Protein AF-A0A423NG02-F1 (afdb_monomer_lite)

Organism: Pseudomonas fluorescens (NCBI:txid294)

Sequence (326 aa):
MRLDASAPTEQTPLFWLPWGHLNKPPLVESVQLGWFHYPIVPVGSNRTPKVYFVQHPDFTPAGFEAFDQMLYTAPLLQPVATFRLGNDPGEINPGKRFFTEPISRSVAKAFPDFSDATAHAVAKRLFELADNSPVITGTGLINIQAVLHQWKQRPFPTTPAYADPLNMLKVAPSIDRDGKKIIRMPSQVDGDLQRLNFDPTRFPVEWNHYKTYPTDLNLRRLIGALLVRSGYDVFPLTYEHRMPTLVFRRNSHDQIYFLKLGAVEHVGFSHTPGNELADPSLPARIGTDALQALTTATAQNKVVWLIGGVLRVQSNPETVFIFRER

Foldseek 3Di:
DDDDDDDPPPPDLCVCVVQWDQDADPPADWDQQQRTTFGFFAAFPPPDDQKTFGFDPPDDAWFQVVQLVCQAPPVVRGTWIWGHDPPHSHGTGRTDRLDNHGLLVLQCVLQVFFDSLLSSLLSRLLLCPQRVHRTDHPSSSVSSSVLSVQSVDPPRDQRPCSSQLQSSADAADWDDDPLKTFGQDDDSPDSHRFKTWTDCVSPVPLVVVCVVPVFLVSQLVSVVVSCVSSQKAWADFAPDRPQRWIWIGHPNDLAIEIETEDEDERRGDIDNPDCQLVDPCNCRGRHDVSNVSVVVCVVVVRYWYKYWYWYDDPPDPIITMMGTND

Secondary structure (DSSP, 8-state):
------------TTTTGGG-BSS--SSS-EEEETTEEEEB----S-SS-SSEEEPPTT----SHHHHHHHHHH-GGGS-EEE-B-SSSTT-BPPPEE--SS-HHHHHHHHSTTB-HHHHHHHHHHHHHHTTT-SS--HHHHHHHHHHHHHHTSSSPP---GGGSTTTSPPBPPEEEETTEEEEPPPPSSSSS--EEEE-GGG-HHHHHHHHHS--HHHHHHHHHHHHHHTT-EEPPPPS--SS-EEEEE-TT-S-EEEEEEEEE-SS-EEE-TT-GGG-TTHHHHH-HHHHHHHHHHHHTT-EEEEEEEEEEETTEEEEEEEEE--

pLDDT: mean 85.44, std 14.18, range [29.92, 97.88]

Structure (mmCIF, N/CA/C/O backbone):
data_AF-A0A423NG02-F1
#
_entry.id   AF-A0A423NG02-F1
#
loop_
_atom_site.group_PDB
_atom_site.id
_atom_site.type_symbol
_atom_site.label_atom_id
_atom_site.label_alt_id
_atom_site.label_comp_id
_atom_site.label_asym_id
_atom_site.label_entity_id
_atom_site.label_seq_id
_atom_site.pdbx_PDB_ins_code
_atom_site.Cartn_x
_atom_site.Cartn_y
_atom_site.Cartn_z
_atom_site.occupancy
_atom_site.B_iso_or_equiv
_atom_site.auth_seq_id
_atom_site.auth_comp_id
_atom_site.auth_asym_id
_atom_site.auth_atom_id
_atom_site.pdbx_PDB_model_num
ATOM 1 N N . MET A 1 1 ? -19.091 4.971 -48.753 1.00 35.28 1 MET A N 1
ATOM 2 C CA . MET A 1 1 ? -18.541 3.719 -48.198 1.00 35.28 1 MET A CA 1
ATOM 3 C C . MET A 1 1 ? -17.210 4.071 -47.547 1.00 35.28 1 MET A C 1
ATOM 5 O O . MET A 1 1 ? -16.241 4.299 -48.256 1.00 35.28 1 MET A O 1
ATOM 9 N N . ARG A 1 2 ? -17.216 4.308 -46.228 1.00 29.92 2 ARG A N 1
ATOM 10 C CA . ARG A 1 2 ? -16.004 4.584 -45.443 1.00 29.92 2 ARG A CA 1
ATOM 11 C C . ARG A 1 2 ? -15.316 3.247 -45.175 1.00 29.92 2 ARG A C 1
ATOM 13 O O . ARG A 1 2 ? -15.976 2.319 -44.723 1.00 29.92 2 ARG A O 1
ATOM 20 N N . LEU A 1 3 ? -14.032 3.160 -45.499 1.00 31.36 3 LEU A N 1
ATOM 21 C CA . LEU A 1 3 ? -13.160 2.084 -45.047 1.00 31.36 3 LEU A CA 1
ATOM 22 C C . LEU A 1 3 ? -12.621 2.496 -43.679 1.00 31.36 3 LEU A C 1
ATOM 24 O O . LEU A 1 3 ? -11.736 3.345 -43.588 1.00 31.36 3 LEU A O 1
ATOM 28 N N . ASP A 1 4 ? -13.205 1.922 -42.634 1.00 35.94 4 ASP A N 1
ATOM 29 C CA . ASP A 1 4 ? -12.605 1.898 -41.308 1.00 35.94 4 ASP A CA 1
ATOM 30 C C . ASP A 1 4 ? -11.437 0.910 -41.339 1.00 35.94 4 ASP A C 1
ATOM 32 O O . ASP A 1 4 ? -11.619 -0.290 -41.541 1.00 35.94 4 ASP A O 1
ATOM 36 N N . ALA A 1 5 ? -10.225 1.421 -41.149 1.00 39.31 5 ALA A N 1
ATOM 37 C CA . ALA A 1 5 ? -9.041 0.615 -40.894 1.00 39.31 5 ALA A CA 1
ATOM 38 C C . ALA A 1 5 ? -8.330 1.174 -39.660 1.00 39.31 5 ALA A C 1
ATOM 40 O O . ALA A 1 5 ? -7.325 1.871 -39.753 1.00 39.31 5 ALA A O 1
ATOM 41 N N . SER A 1 6 ? -8.873 0.870 -38.484 1.00 38.44 6 SER A N 1
ATOM 42 C CA . SER A 1 6 ? -8.126 0.930 -37.229 1.00 38.44 6 SER A CA 1
ATOM 43 C C . SER A 1 6 ? -8.045 -0.479 -36.654 1.00 38.44 6 SER A C 1
ATOM 45 O O . SER A 1 6 ? -8.807 -0.852 -35.763 1.00 38.44 6 SER A O 1
ATOM 47 N N . ALA A 1 7 ? -7.133 -1.281 -37.201 1.00 35.41 7 ALA A N 1
ATOM 48 C CA . ALA A 1 7 ? -6.616 -2.433 -36.478 1.00 35.41 7 ALA A CA 1
ATOM 49 C C . ALA A 1 7 ? -5.638 -1.911 -35.407 1.00 35.41 7 ALA A C 1
ATOM 51 O O . ALA A 1 7 ? -4.832 -1.028 -35.716 1.00 35.41 7 ALA A O 1
ATOM 52 N N . PRO A 1 8 ? -5.691 -2.397 -34.156 1.00 41.22 8 PRO A N 1
ATOM 53 C CA . PRO A 1 8 ? -4.673 -2.066 -33.172 1.00 41.22 8 PRO A CA 1
ATOM 54 C C . PRO A 1 8 ? -3.342 -2.642 -33.654 1.00 41.22 8 PRO A C 1
ATOM 56 O O . PRO A 1 8 ? -3.245 -3.828 -33.953 1.00 41.22 8 PRO A O 1
ATOM 59 N N . THR A 1 9 ? -2.325 -1.791 -33.759 1.00 39.47 9 THR A N 1
ATOM 60 C CA . THR A 1 9 ? -0.958 -2.174 -34.105 1.00 39.47 9 THR A CA 1
ATOM 61 C C . THR A 1 9 ? -0.472 -3.224 -33.105 1.00 39.47 9 THR A C 1
ATOM 63 O O . THR A 1 9 ? -0.118 -2.892 -31.972 1.00 39.47 9 THR A O 1
ATOM 66 N N . GLU A 1 10 ? -0.483 -4.496 -33.503 1.00 40.12 10 GLU A N 1
ATOM 67 C CA . GLU A 1 10 ? 0.222 -5.566 -32.805 1.00 40.12 10 GLU A CA 1
ATOM 68 C C . GLU A 1 10 ? 1.696 -5.156 -32.732 1.00 40.12 10 GLU A C 1
ATOM 70 O O . GLU A 1 10 ? 2.406 -5.123 -33.736 1.00 40.12 10 GLU A O 1
ATOM 75 N N . GLN A 1 11 ? 2.148 -4.734 -31.549 1.00 52.91 11 GLN A N 1
ATOM 76 C CA . GLN A 1 11 ? 3.549 -4.399 -31.328 1.00 52.91 11 GLN A CA 1
ATOM 77 C C . GLN A 1 11 ? 4.376 -5.651 -31.589 1.00 52.91 11 GLN A C 1
ATOM 79 O O . GLN A 1 11 ? 4.274 -6.628 -30.847 1.00 52.91 11 GLN A O 1
ATOM 84 N N . THR A 1 12 ? 5.207 -5.613 -32.630 1.00 58.28 12 THR A N 1
ATOM 85 C CA . THR A 1 12 ? 6.182 -6.662 -32.911 1.00 58.28 12 THR A CA 1
ATOM 86 C C . THR A 1 12 ? 6.938 -6.986 -31.616 1.00 58.28 12 THR A C 1
ATOM 88 O O . THR A 1 12 ? 7.428 -6.054 -30.971 1.00 58.28 12 THR A O 1
ATOM 91 N N . PRO A 1 13 ? 7.078 -8.265 -31.220 1.00 67.75 13 PRO A N 1
ATOM 92 C CA . PRO A 1 13 ? 7.648 -8.679 -29.927 1.00 67.75 13 PRO A CA 1
ATOM 93 C C . PRO A 1 13 ? 9.054 -8.125 -29.603 1.00 67.75 13 PRO A C 1
ATOM 95 O O . PRO A 1 13 ? 9.524 -8.201 -28.465 1.00 67.75 13 PRO A O 1
ATOM 98 N N . LEU A 1 14 ? 9.726 -7.567 -30.610 1.00 78.38 14 LEU A N 1
ATOM 99 C CA . LEU A 1 14 ? 11.114 -7.121 -30.619 1.00 78.38 14 LEU A CA 1
ATOM 100 C C . LEU A 1 14 ? 11.269 -5.603 -30.849 1.00 78.38 14 LEU A C 1
ATOM 102 O O . LEU A 1 14 ? 12.322 -5.144 -31.279 1.00 78.38 14 LEU A O 1
ATOM 106 N N . PHE A 1 15 ? 10.239 -4.804 -30.550 1.00 84.00 15 PHE A N 1
ATOM 107 C CA . PHE A 1 15 ? 10.228 -3.342 -30.748 1.00 84.00 15 PHE A CA 1
ATOM 108 C C . PHE A 1 15 ? 11.386 -2.574 -30.075 1.00 84.00 15 PHE A C 1
ATOM 110 O O . PHE A 1 15 ? 11.644 -1.425 -30.419 1.00 84.00 15 PHE A O 1
ATOM 117 N N . TRP A 1 16 ? 12.065 -3.190 -29.107 1.00 88.62 16 TRP A N 1
ATOM 118 C CA . TRP A 1 16 ? 13.161 -2.607 -28.335 1.00 88.62 16 TRP A CA 1
ATOM 119 C C . TRP A 1 16 ? 14.555 -2.915 -28.912 1.00 88.62 16 TRP A C 1
ATOM 121 O O . TRP A 1 16 ? 15.538 -2.320 -28.477 1.00 88.62 16 TRP A O 1
ATOM 131 N N . LEU A 1 17 ? 14.665 -3.809 -29.907 1.00 87.69 17 LEU A N 1
ATOM 132 C CA . LEU A 1 17 ? 15.948 -4.145 -30.541 1.00 87.69 17 LEU A CA 1
ATOM 133 C C . LEU A 1 17 ? 16.729 -2.930 -31.076 1.00 87.69 17 LEU A C 1
ATOM 135 O O . LEU A 1 17 ? 17.950 -2.930 -30.903 1.00 87.69 17 LEU A O 1
ATOM 139 N N . PRO A 1 18 ? 16.091 -1.896 -31.672 1.00 91.38 18 PRO A N 1
ATOM 140 C CA . PRO A 1 18 ? 16.806 -0.729 -32.194 1.00 91.38 18 PRO A CA 1
ATOM 141 C C . PRO A 1 18 ? 17.504 0.129 -31.131 1.00 91.38 18 PRO A C 1
ATOM 143 O O . PRO A 1 18 ? 18.254 1.030 -31.487 1.00 91.38 18 PRO A O 1
ATOM 146 N N . TRP A 1 19 ? 17.261 -0.107 -29.839 1.0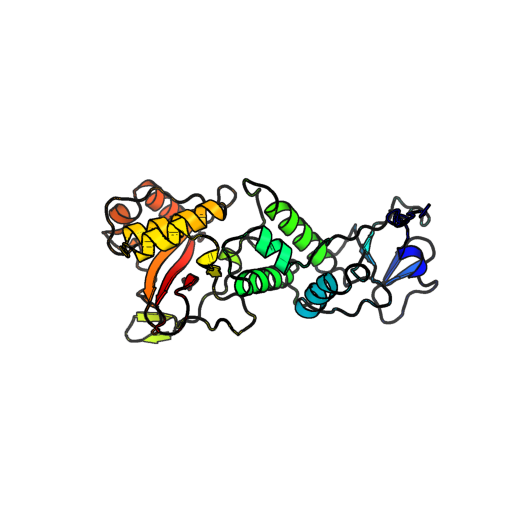0 92.75 19 TRP A N 1
ATOM 147 C CA . TRP A 1 19 ? 17.862 0.672 -28.749 1.00 92.75 19 TRP A CA 1
ATOM 148 C C . TRP A 1 19 ? 19.287 0.216 -28.396 1.00 92.75 19 TRP A C 1
ATOM 150 O O . TRP A 1 19 ? 19.915 0.778 -27.503 1.00 92.75 19 TRP A O 1
ATOM 160 N N . GLY A 1 20 ? 19.785 -0.835 -29.053 1.00 91.50 20 GLY A N 1
ATOM 161 C CA . GLY A 1 20 ? 21.097 -1.414 -28.794 1.00 91.50 20 GLY A CA 1
ATOM 162 C C . GLY A 1 20 ? 22.243 -0.635 -29.437 1.00 91.50 20 GLY A C 1
ATOM 163 O O . GLY A 1 20 ? 22.118 -0.069 -30.521 1.00 91.50 20 GLY A O 1
ATOM 164 N N . HIS A 1 21 ? 23.402 -0.671 -28.787 1.00 91.62 21 HIS A N 1
ATOM 165 C CA . HIS A 1 21 ? 24.650 -0.090 -29.270 1.00 91.62 21 HIS A CA 1
ATOM 166 C C . HIS A 1 21 ? 25.678 -1.181 -29.548 1.00 91.62 21 HIS A C 1
ATOM 168 O O . HIS A 1 21 ? 25.773 -2.151 -28.806 1.00 91.62 21 HIS A O 1
ATOM 174 N N . LEU A 1 22 ? 26.483 -1.028 -30.600 1.00 89.88 22 LEU A N 1
ATOM 175 C CA . LEU A 1 22 ? 27.512 -2.019 -30.939 1.00 89.88 22 LEU A CA 1
ATOM 176 C C . LEU A 1 22 ? 28.578 -2.148 -29.838 1.00 89.88 22 LEU A C 1
ATOM 178 O O . LEU A 1 22 ? 29.040 -3.239 -29.527 1.00 89.88 22 LEU A O 1
ATOM 182 N N . ASN A 1 23 ? 28.940 -1.020 -29.227 1.00 90.38 23 ASN A N 1
ATOM 183 C CA . ASN A 1 23 ? 29.938 -0.946 -28.168 1.00 90.38 23 ASN A CA 1
ATOM 184 C C . ASN A 1 23 ? 29.264 -0.652 -26.830 1.00 90.38 23 ASN A C 1
ATOM 186 O O . ASN A 1 23 ? 28.264 0.067 -26.778 1.00 90.38 23 ASN A O 1
ATOM 190 N N . LYS A 1 24 ? 29.857 -1.150 -25.742 1.00 89.88 24 LYS A N 1
ATOM 191 C CA . LYS A 1 24 ? 29.411 -0.847 -24.381 1.00 89.88 24 LYS A CA 1
ATOM 192 C C . LYS A 1 24 ? 29.428 0.673 -24.136 1.00 89.88 24 LYS A C 1
ATOM 194 O O . LYS A 1 24 ? 30.503 1.271 -24.225 1.00 89.88 24 LYS A O 1
ATOM 199 N N . PRO A 1 25 ? 28.291 1.300 -23.782 1.00 87.69 25 PRO A N 1
ATOM 200 C CA . PRO A 1 25 ? 28.271 2.700 -23.376 1.00 87.69 25 PRO A CA 1
ATOM 201 C C . PRO A 1 25 ? 29.184 2.931 -22.156 1.00 87.69 25 PRO A C 1
ATOM 203 O O . PRO A 1 25 ? 29.116 2.159 -21.198 1.00 87.69 25 PRO A O 1
ATOM 206 N N . PRO A 1 26 ? 30.038 3.971 -22.151 1.00 81.81 26 PRO A N 1
ATOM 207 C CA . PRO A 1 26 ? 31.051 4.150 -21.107 1.00 81.81 26 PRO A CA 1
ATOM 208 C C . PRO A 1 26 ? 30.479 4.596 -19.753 1.00 81.81 26 PRO A C 1
ATOM 210 O O . PRO A 1 26 ? 31.069 4.300 -18.719 1.00 81.81 26 PRO A O 1
ATOM 213 N N . LEU A 1 27 ? 29.345 5.305 -19.753 1.00 82.69 27 LEU A N 1
ATOM 214 C CA . LEU A 1 27 ? 28.772 5.958 -18.565 1.00 82.69 27 LEU A CA 1
ATOM 215 C C . LEU A 1 27 ? 27.449 5.341 -18.095 1.00 82.69 27 LEU A C 1
ATOM 217 O O . LEU A 1 27 ? 26.908 5.768 -17.079 1.00 82.69 27 LEU A O 1
ATOM 221 N N . VAL A 1 28 ? 26.914 4.366 -18.831 1.00 85.25 28 VAL A N 1
ATOM 222 C CA . VAL A 1 28 ? 25.591 3.789 -18.570 1.00 85.25 28 VAL A CA 1
ATOM 223 C C . VAL A 1 28 ? 25.732 2.291 -18.362 1.00 85.25 28 VAL A C 1
ATOM 225 O O . VAL A 1 28 ? 26.400 1.598 -19.137 1.00 85.25 28 VAL A O 1
ATOM 228 N N . GLU A 1 29 ? 25.105 1.786 -17.302 1.00 89.50 29 GLU A N 1
ATOM 229 C CA . GLU A 1 29 ? 25.023 0.350 -17.082 1.00 89.50 29 GLU A CA 1
ATOM 230 C C . GLU A 1 29 ? 24.299 -0.297 -18.267 1.00 89.50 29 GLU A C 1
ATOM 232 O O . GLU A 1 29 ? 23.270 0.184 -18.741 1.00 89.50 29 GLU A O 1
ATOM 237 N N . SER A 1 30 ? 24.872 -1.371 -18.801 1.00 92.75 30 SER A N 1
ATOM 238 C CA . SER A 1 30 ? 24.325 -2.044 -19.971 1.00 92.75 30 SER A CA 1
ATOM 239 C C . SER A 1 30 ? 24.517 -3.542 -19.880 1.00 92.75 30 SER A C 1
ATOM 241 O O . SER A 1 30 ? 25.481 -4.040 -19.293 1.00 92.75 30 SER A O 1
ATOM 243 N N . VAL A 1 31 ? 23.602 -4.260 -20.519 1.00 89.94 31 VAL A N 1
ATOM 244 C CA . VAL A 1 31 ? 23.679 -5.704 -20.701 1.00 89.94 31 VAL A CA 1
ATOM 245 C C . VAL A 1 31 ? 23.923 -6.008 -22.170 1.00 89.94 31 VAL A C 1
ATOM 247 O O . VAL A 1 31 ? 23.310 -5.415 -23.056 1.00 89.94 31 VAL A O 1
ATOM 250 N N . GLN A 1 32 ? 24.828 -6.942 -22.439 1.00 88.75 32 GLN A N 1
ATOM 251 C CA . GLN A 1 32 ? 24.989 -7.476 -23.785 1.00 88.75 32 GLN A CA 1
ATOM 252 C C . GLN A 1 32 ? 23.883 -8.505 -24.053 1.00 88.75 32 GLN A C 1
ATOM 254 O O . GLN A 1 32 ? 23.764 -9.478 -23.303 1.00 88.75 32 GLN A O 1
ATOM 259 N N . LEU A 1 33 ? 23.084 -8.301 -25.093 1.00 85.00 33 LEU A N 1
ATOM 260 C CA . LEU A 1 33 ? 22.100 -9.264 -25.591 1.00 85.00 33 LEU A CA 1
ATOM 261 C C . LEU A 1 33 ? 22.402 -9.441 -27.080 1.00 85.00 33 LEU A C 1
ATOM 263 O O . LEU A 1 33 ? 22.328 -8.482 -27.849 1.00 85.00 33 LEU A O 1
ATOM 267 N N . GLY A 1 34 ? 22.851 -10.629 -27.478 1.00 82.38 34 GLY A N 1
ATOM 268 C CA . GLY A 1 34 ? 23.468 -10.817 -28.790 1.00 82.38 34 GLY A CA 1
ATOM 269 C C . GLY A 1 34 ? 24.715 -9.976 -28.989 1.00 82.38 34 GLY A C 1
ATOM 270 O O . GLY A 1 34 ? 25.623 -9.953 -28.156 1.00 82.38 34 GLY A O 1
ATOM 271 N N . TRP A 1 35 ? 24.756 -9.299 -30.130 1.00 84.06 35 TRP A N 1
ATOM 272 C CA . TRP A 1 35 ? 25.888 -8.482 -30.559 1.00 84.06 35 TRP A CA 1
ATOM 273 C C . TRP A 1 35 ? 25.801 -7.026 -30.090 1.00 84.06 35 TRP A C 1
ATOM 275 O O .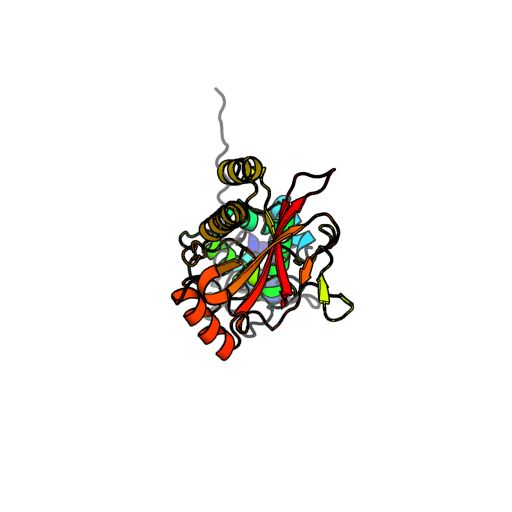 TRP A 1 35 ? 26.708 -6.250 -30.371 1.00 84.06 35 TRP A O 1
ATOM 285 N N . PHE A 1 36 ? 24.729 -6.651 -29.385 1.00 89.69 36 PHE A N 1
ATOM 286 C CA . PHE A 1 36 ? 24.489 -5.278 -28.956 1.00 89.69 36 PHE A CA 1
ATOM 287 C C . PHE A 1 36 ? 24.480 -5.150 -27.431 1.00 89.69 36 PHE A C 1
ATOM 289 O O . PHE A 1 36 ? 24.036 -6.032 -26.693 1.00 89.69 36 PHE A O 1
ATOM 296 N N . HIS A 1 37 ? 24.955 -4.003 -26.966 1.00 91.75 37 HIS A N 1
ATOM 297 C CA . HIS A 1 37 ? 24.838 -3.519 -25.604 1.00 91.75 37 HIS A CA 1
ATOM 298 C C . HIS A 1 37 ? 23.598 -2.645 -25.466 1.00 91.75 37 HIS A C 1
ATOM 300 O O . HIS A 1 37 ? 23.464 -1.622 -26.134 1.00 91.75 37 HIS A O 1
ATOM 306 N N . TYR A 1 38 ? 22.720 -3.029 -24.553 1.00 93.00 38 TYR A N 1
ATOM 307 C CA . TYR A 1 38 ? 21.483 -2.322 -24.261 1.00 93.00 38 TYR A CA 1
ATOM 308 C C . TYR A 1 38 ? 21.611 -1.587 -22.926 1.00 93.00 38 TYR A C 1
ATOM 310 O O . TYR A 1 38 ? 21.931 -2.246 -21.931 1.00 93.00 38 TYR A O 1
ATOM 318 N N . PRO A 1 39 ? 21.377 -0.263 -22.873 1.00 94.94 39 PRO A N 1
ATOM 319 C CA . PRO A 1 39 ? 21.261 0.470 -21.616 1.00 94.94 39 PRO A CA 1
ATOM 320 C C . PRO A 1 39 ? 20.170 -0.136 -20.734 1.00 94.94 39 PRO A C 1
ATOM 322 O O . PRO A 1 39 ? 19.087 -0.471 -21.221 1.00 94.94 39 PRO A O 1
ATOM 325 N N . ILE A 1 40 ? 20.447 -0.294 -19.443 1.00 94.25 40 ILE A N 1
ATOM 326 C CA . ILE A 1 40 ? 19.493 -0.845 -18.479 1.00 94.25 40 ILE A CA 1
ATOM 327 C C . ILE A 1 40 ? 19.309 0.095 -17.300 1.00 94.25 40 ILE A C 1
ATOM 329 O O . ILE A 1 40 ? 20.203 0.861 -16.944 1.00 94.25 40 ILE A O 1
ATOM 333 N N . VAL A 1 41 ? 18.147 0.001 -16.656 1.00 94.44 41 VAL A N 1
ATOM 334 C CA . VAL A 1 41 ? 18.017 0.548 -15.302 1.00 94.44 41 VAL A CA 1
ATOM 335 C C . VAL A 1 41 ? 19.005 -0.183 -14.380 1.00 94.44 41 VAL A C 1
ATOM 337 O O . VAL A 1 41 ? 19.282 -1.367 -14.621 1.00 94.44 41 VAL A O 1
ATOM 340 N N . PRO A 1 42 ? 19.489 0.467 -13.308 1.00 93.94 42 PRO A N 1
ATOM 341 C CA . PRO A 1 42 ? 20.379 -0.174 -12.352 1.00 93.94 42 PRO A CA 1
ATOM 342 C C . PRO A 1 42 ? 19.829 -1.516 -11.868 1.00 93.94 42 PRO A C 1
ATOM 344 O O . PRO A 1 42 ? 18.644 -1.623 -11.545 1.00 93.94 42 PRO A O 1
ATOM 347 N N . VAL A 1 43 ? 20.666 -2.552 -11.804 1.00 93.38 43 VAL A N 1
ATOM 348 C CA . VAL A 1 43 ? 20.212 -3.917 -11.469 1.00 93.38 43 VAL A CA 1
ATOM 349 C C . VAL A 1 43 ? 19.521 -3.985 -10.096 1.00 93.38 43 VAL A C 1
ATOM 351 O O . VAL A 1 43 ? 18.500 -4.667 -9.939 1.00 93.38 43 VAL A O 1
ATOM 354 N N . GLY A 1 44 ? 20.026 -3.236 -9.116 1.00 93.25 44 GLY A N 1
ATOM 355 C CA . GLY A 1 44 ? 19.515 -3.235 -7.745 1.00 93.25 44 GLY A CA 1
ATOM 356 C C . GLY A 1 44 ? 20.159 -4.302 -6.859 1.00 93.25 44 GLY A C 1
ATOM 357 O O . GLY A 1 44 ? 21.292 -4.721 -7.104 1.00 93.25 44 GLY A O 1
ATOM 358 N N . SER A 1 45 ? 19.456 -4.748 -5.814 1.00 93.44 45 SER A N 1
ATOM 359 C CA . SER A 1 45 ? 20.032 -5.661 -4.810 1.00 93.44 45 SER A CA 1
ATOM 360 C C . SER A 1 45 ? 20.298 -7.093 -5.302 1.00 93.44 45 SER A C 1
ATOM 362 O O . SER A 1 45 ? 21.130 -7.797 -4.717 1.00 93.44 45 SER A O 1
ATOM 364 N N . ASN A 1 46 ? 19.655 -7.545 -6.387 1.00 90.81 46 ASN A N 1
ATOM 365 C CA . ASN A 1 46 ? 19.909 -8.866 -6.963 1.00 90.81 46 ASN A CA 1
ATOM 366 C C . ASN A 1 46 ? 21.224 -8.893 -7.759 1.00 90.81 46 ASN A C 1
ATOM 368 O O . ASN A 1 46 ? 21.268 -8.488 -8.916 1.00 90.81 46 ASN A O 1
ATOM 372 N N . ARG A 1 47 ? 22.284 -9.459 -7.174 1.00 84.75 47 ARG A N 1
ATOM 373 C CA . ARG A 1 47 ? 23.621 -9.529 -7.797 1.00 84.75 47 ARG A CA 1
ATOM 374 C C . ARG A 1 47 ? 23.701 -10.410 -9.049 1.00 84.75 47 ARG A C 1
ATOM 376 O O . ARG A 1 47 ? 24.661 -10.293 -9.804 1.00 84.75 47 ARG A O 1
ATOM 383 N N . THR A 1 48 ? 22.732 -11.297 -9.268 1.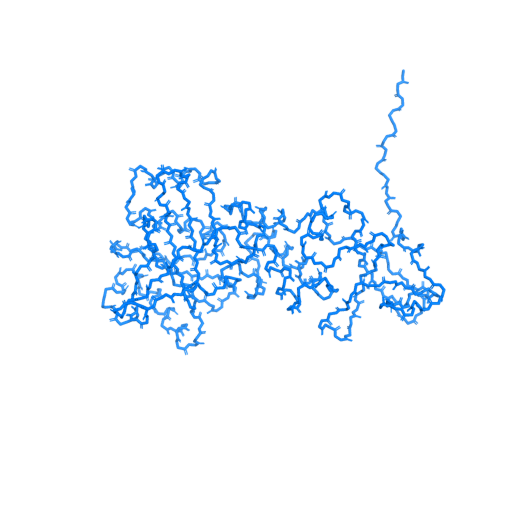00 86.44 48 THR A N 1
ATOM 384 C CA . THR A 1 48 ? 22.699 -12.218 -10.414 1.00 86.44 48 THR A CA 1
ATOM 385 C C . THR A 1 48 ? 21.326 -12.158 -11.091 1.00 86.44 48 THR A C 1
ATOM 387 O O . THR A 1 48 ? 20.538 -13.108 -10.988 1.00 86.44 48 THR A O 1
ATOM 390 N N . PRO A 1 49 ? 20.985 -11.028 -11.741 1.00 86.50 49 PRO A N 1
ATOM 391 C CA . PRO A 1 49 ? 19.679 -10.855 -12.357 1.00 86.50 49 PRO A CA 1
ATOM 392 C C . PRO A 1 49 ? 19.515 -11.815 -13.536 1.00 86.50 49 PRO A C 1
ATOM 394 O O . PRO A 1 49 ? 20.392 -11.942 -14.386 1.00 86.50 49 PRO A O 1
ATOM 397 N N . LYS A 1 50 ? 18.361 -12.482 -13.600 1.00 86.62 50 LYS A N 1
ATOM 398 C CA . LYS A 1 50 ? 17.954 -13.248 -14.789 1.00 86.62 50 LYS A CA 1
ATOM 399 C C . LYS A 1 50 ? 17.194 -12.381 -15.788 1.00 86.62 50 LYS A C 1
ATOM 401 O O . LYS A 1 50 ? 17.230 -12.658 -16.977 1.00 86.62 50 LYS A O 1
ATOM 406 N N . VAL A 1 51 ? 16.510 -11.350 -15.294 1.00 89.81 51 VAL A N 1
ATOM 407 C CA . VAL A 1 51 ? 15.711 -10.409 -16.080 1.00 89.81 51 VAL A CA 1
ATOM 408 C C . VAL A 1 51 ? 16.373 -9.041 -16.007 1.00 89.81 51 VAL A C 1
ATOM 410 O O . VAL A 1 51 ? 16.702 -8.568 -14.921 1.00 89.81 51 VAL A O 1
ATOM 413 N N . TYR A 1 52 ? 16.535 -8.413 -17.164 1.00 91.94 52 TYR A N 1
ATOM 414 C CA . TYR A 1 52 ? 17.065 -7.069 -17.330 1.00 91.94 52 TYR A CA 1
ATOM 415 C C . TYR A 1 52 ? 15.962 -6.146 -17.834 1.00 91.94 52 TYR A C 1
ATOM 417 O O . TYR A 1 52 ? 15.104 -6.567 -18.608 1.00 91.94 52 TYR A O 1
ATOM 425 N N . PHE A 1 53 ? 15.999 -4.885 -17.416 1.00 94.81 53 PHE A N 1
ATOM 426 C CA . PHE A 1 53 ? 15.048 -3.869 -17.858 1.00 94.81 53 PHE A CA 1
ATOM 427 C C . PHE A 1 53 ? 15.761 -2.884 -18.764 1.00 94.81 53 PHE A C 1
ATOM 429 O O . PHE A 1 53 ? 16.446 -1.975 -18.292 1.00 94.81 53 PHE A O 1
ATOM 436 N N . VAL A 1 54 ? 15.605 -3.102 -20.065 1.00 95.00 54 VAL A N 1
ATOM 437 C CA . VAL A 1 54 ? 16.204 -2.271 -21.102 1.00 95.00 54 VAL A CA 1
ATOM 438 C C . VAL A 1 54 ? 15.505 -0.917 -21.125 1.00 95.00 54 VAL A C 1
ATOM 440 O O . VAL A 1 54 ? 14.275 -0.847 -21.186 1.00 95.00 54 VAL A O 1
ATOM 443 N N . GLN A 1 55 ? 16.290 0.154 -21.061 1.00 95.00 55 GLN A N 1
ATOM 444 C CA . GLN A 1 55 ? 15.792 1.524 -21.096 1.00 95.00 55 GLN A CA 1
ATOM 445 C C . GLN A 1 55 ? 15.444 1.935 -22.525 1.00 95.00 55 GLN A C 1
ATOM 447 O O . GLN A 1 55 ? 16.208 1.703 -23.461 1.00 95.00 55 GLN A O 1
ATOM 452 N N . HIS A 1 56 ? 14.292 2.587 -22.677 1.00 94.94 56 HIS A N 1
ATOM 453 C CA . HIS A 1 56 ? 13.999 3.348 -23.885 1.00 94.94 56 HIS A CA 1
ATOM 454 C C . HIS A 1 56 ? 15.013 4.507 -24.011 1.00 94.94 56 HIS A C 1
ATOM 456 O O . HIS A 1 56 ? 15.363 5.082 -22.981 1.00 94.94 56 HIS A O 1
ATOM 462 N N . PRO A 1 57 ? 15.460 4.908 -25.216 1.00 93.31 57 PRO A N 1
ATOM 463 C CA . PRO A 1 57 ? 16.396 6.027 -25.382 1.00 93.31 57 PRO A CA 1
ATOM 464 C C . PRO A 1 57 ? 15.927 7.336 -24.725 1.00 93.31 57 PRO A C 1
ATOM 466 O O . PRO A 1 57 ? 16.712 8.028 -24.088 1.00 93.31 57 PRO A O 1
ATOM 469 N N . ASP A 1 58 ? 14.626 7.623 -24.810 1.00 94.75 58 ASP A N 1
ATOM 470 C CA . ASP A 1 58 ? 13.989 8.784 -24.161 1.00 94.75 58 ASP A CA 1
ATOM 471 C C . ASP A 1 58 ? 13.563 8.540 -22.694 1.00 94.75 58 ASP A C 1
ATOM 473 O O . ASP A 1 58 ? 12.811 9.329 -22.114 1.00 94.75 58 ASP A O 1
ATOM 477 N N . PHE A 1 59 ? 13.994 7.435 -22.072 1.00 94.81 59 PHE A N 1
ATOM 478 C CA . PHE A 1 59 ? 13.710 7.160 -20.664 1.00 94.81 59 PHE A CA 1
ATOM 479 C C . PHE A 1 59 ? 14.551 8.071 -19.763 1.00 94.81 59 PHE A C 1
ATOM 481 O O . PHE A 1 59 ? 15.765 7.929 -19.649 1.00 94.81 59 PHE A O 1
ATOM 488 N N . THR A 1 60 ? 13.881 8.994 -19.084 1.00 92.62 60 THR A N 1
ATOM 489 C CA . THR A 1 60 ? 14.476 9.963 -18.151 1.00 92.62 60 THR A CA 1
ATOM 490 C C . THR A 1 60 ? 14.064 9.818 -16.675 1.00 92.62 60 THR A C 1
ATOM 492 O O . THR A 1 60 ? 14.763 10.392 -15.835 1.00 92.62 60 THR A O 1
ATOM 495 N N . PRO A 1 61 ? 12.990 9.090 -16.284 1.00 93.12 61 PRO A N 1
ATOM 496 C CA . PRO A 1 61 ? 12.633 8.969 -14.873 1.00 93.12 61 PRO A CA 1
ATOM 497 C C . PRO A 1 61 ? 13.715 8.335 -13.992 1.00 93.12 61 PRO A C 1
ATOM 499 O O . PRO A 1 61 ? 14.141 7.206 -14.222 1.00 93.12 61 PRO A O 1
ATOM 502 N N . ALA A 1 62 ? 14.087 9.036 -12.918 1.00 87.06 62 ALA A N 1
ATOM 503 C CA . ALA A 1 62 ? 15.023 8.528 -11.912 1.00 87.06 62 ALA A CA 1
ATOM 504 C C . ALA A 1 62 ? 14.325 7.953 -10.665 1.00 87.06 62 ALA A C 1
ATOM 506 O O . ALA A 1 62 ? 14.773 6.947 -10.118 1.00 87.06 62 ALA A O 1
ATOM 507 N N . GLY A 1 63 ? 13.229 8.573 -10.217 1.00 94.06 63 GLY A N 1
ATOM 508 C CA . GLY A 1 63 ? 12.505 8.212 -8.993 1.00 94.06 63 GLY A CA 1
ATOM 509 C C . GLY A 1 63 ? 10.996 8.101 -9.204 1.00 94.06 63 GLY A C 1
ATOM 510 O O . GLY A 1 63 ? 10.500 8.286 -10.317 1.00 94.06 63 GLY A O 1
ATOM 511 N N . PHE A 1 64 ? 10.275 7.819 -8.116 1.00 95.62 64 PHE A N 1
ATOM 512 C CA . PHE A 1 64 ? 8.847 7.491 -8.146 1.00 95.62 64 PHE A CA 1
ATOM 513 C C . PHE A 1 64 ? 7.983 8.517 -8.894 1.00 95.62 64 PHE A C 1
ATOM 515 O O . PHE A 1 64 ? 7.291 8.130 -9.827 1.00 95.62 64 PHE A O 1
ATOM 522 N N . GLU A 1 65 ? 8.054 9.806 -8.540 1.00 95.19 65 GLU A N 1
ATOM 523 C CA . GLU A 1 65 ? 7.154 10.832 -9.103 1.00 95.19 65 GLU A CA 1
ATOM 524 C C . GLU A 1 65 ? 7.265 10.922 -10.632 1.00 95.19 65 GLU A C 1
ATOM 526 O O . GLU A 1 65 ? 6.266 10.887 -11.348 1.00 95.19 65 GLU A O 1
ATOM 531 N N . ALA A 1 66 ? 8.496 10.970 -11.153 1.00 96.56 66 ALA A N 1
ATOM 532 C CA . ALA A 1 66 ? 8.737 11.023 -12.592 1.00 96.56 66 ALA A CA 1
ATOM 533 C C . ALA A 1 66 ? 8.305 9.726 -13.291 1.00 96.56 66 ALA A C 1
ATOM 535 O O . ALA A 1 66 ? 7.804 9.766 -14.414 1.00 96.56 66 ALA A O 1
ATOM 536 N N . PHE A 1 67 ? 8.498 8.575 -12.640 1.00 97.56 67 PHE A N 1
ATOM 537 C CA . PHE A 1 67 ? 8.156 7.281 -13.219 1.00 97.56 67 PHE A CA 1
ATOM 538 C C . PHE A 1 67 ? 6.643 7.065 -13.265 1.00 97.56 67 PHE A C 1
ATOM 540 O O . PHE A 1 67 ? 6.117 6.711 -14.317 1.00 97.56 67 PHE A O 1
ATOM 547 N N . ASP A 1 68 ? 5.935 7.334 -12.167 1.00 97.38 68 ASP A N 1
ATOM 548 C CA . ASP A 1 68 ? 4.477 7.214 -12.084 1.00 97.38 68 ASP A CA 1
ATOM 549 C C . ASP A 1 68 ? 3.788 8.177 -13.066 1.00 97.38 68 ASP A C 1
ATOM 551 O O . ASP A 1 68 ? 2.900 7.769 -13.819 1.00 97.38 68 ASP A O 1
ATOM 555 N N . GLN A 1 69 ? 4.287 9.416 -13.170 1.00 96.81 69 GLN A N 1
ATOM 556 C CA . GLN A 1 69 ? 3.807 10.384 -14.157 1.00 96.81 69 GLN A CA 1
ATOM 557 C C . GLN A 1 69 ? 4.087 9.936 -15.598 1.00 96.81 69 GLN A C 1
ATOM 559 O O . GLN A 1 69 ? 3.217 10.070 -16.458 1.00 96.81 69 GLN A O 1
ATOM 564 N N . MET A 1 70 ? 5.265 9.371 -15.886 1.00 97.88 70 MET A N 1
ATOM 565 C CA . MET A 1 70 ? 5.571 8.820 -17.213 1.00 97.88 70 MET A CA 1
ATOM 566 C C . MET A 1 70 ? 4.653 7.637 -17.550 1.00 97.88 70 MET A C 1
ATOM 568 O O . MET A 1 70 ? 4.188 7.537 -18.682 1.00 97.88 70 MET A O 1
ATOM 572 N N . LEU A 1 71 ? 4.329 6.764 -16.591 1.00 97.31 71 LEU A N 1
ATOM 573 C CA . LEU A 1 71 ? 3.347 5.694 -16.803 1.00 97.31 71 LEU A CA 1
ATOM 574 C C . LEU A 1 71 ? 1.949 6.238 -17.131 1.00 97.31 71 LEU A C 1
ATOM 576 O O . LEU A 1 71 ? 1.180 5.560 -17.812 1.00 97.31 71 LEU A O 1
ATOM 580 N N . TYR A 1 72 ? 1.621 7.447 -16.672 1.00 96.81 72 TYR A N 1
ATOM 581 C CA . TYR A 1 72 ? 0.365 8.113 -16.997 1.00 96.81 72 TYR A CA 1
ATOM 582 C C . TYR A 1 72 ? 0.384 8.757 -18.391 1.00 96.81 72 TYR A C 1
ATOM 584 O O . TYR A 1 72 ? -0.543 8.548 -19.172 1.00 96.81 72 TYR A O 1
ATOM 592 N N . T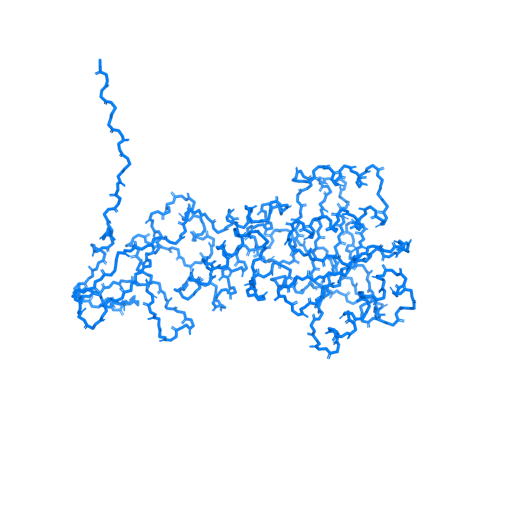HR A 1 73 ? 1.422 9.531 -18.720 1.00 97.06 73 THR A N 1
ATOM 593 C CA . THR A 1 73 ? 1.455 10.360 -19.942 1.00 97.06 73 THR A CA 1
ATOM 594 C C . THR A 1 73 ? 2.109 9.686 -21.144 1.00 97.06 73 THR A C 1
ATOM 596 O O . THR A 1 73 ? 1.713 9.944 -22.279 1.00 97.06 73 THR A O 1
ATOM 599 N N . ALA A 1 74 ? 3.107 8.833 -20.920 1.00 96.44 74 ALA A N 1
ATOM 600 C CA . ALA A 1 74 ? 3.928 8.219 -21.959 1.00 96.44 74 ALA A CA 1
ATOM 601 C C . ALA A 1 74 ? 4.316 6.765 -21.600 1.00 96.44 74 ALA A C 1
ATOM 603 O O . ALA A 1 74 ? 5.503 6.423 -21.561 1.00 96.44 74 ALA A O 1
ATOM 604 N N . PRO A 1 75 ? 3.340 5.860 -21.376 1.00 95.06 75 PRO A N 1
ATOM 605 C CA . PRO A 1 75 ? 3.597 4.500 -20.885 1.00 95.06 75 PRO A CA 1
ATOM 606 C C . PRO A 1 75 ? 4.489 3.654 -21.804 1.00 95.06 75 PRO A C 1
ATOM 608 O O . PRO A 1 75 ? 5.082 2.671 -21.357 1.00 95.06 75 PRO A O 1
ATOM 611 N N . LEU A 1 76 ? 4.601 4.009 -23.088 1.00 93.94 76 LEU A N 1
ATOM 612 C CA . LEU A 1 76 ? 5.454 3.306 -24.049 1.00 93.94 76 LEU A CA 1
ATOM 613 C C . LEU A 1 76 ? 6.955 3.489 -23.784 1.00 93.94 76 LEU A C 1
ATOM 615 O O . LEU A 1 76 ? 7.721 2.621 -24.211 1.00 93.94 76 LEU A O 1
ATOM 619 N N . LEU A 1 77 ? 7.343 4.546 -23.058 1.00 95.81 77 LEU A N 1
ATOM 620 C CA . LEU A 1 77 ? 8.728 4.858 -22.688 1.00 95.81 77 LEU A CA 1
ATOM 621 C C . LEU A 1 77 ? 9.240 4.034 -21.499 1.00 95.81 77 LEU A C 1
ATOM 623 O O . LEU A 1 77 ? 10.422 4.106 -21.169 1.00 95.81 77 LEU A O 1
ATOM 627 N N . GLN A 1 78 ? 8.374 3.257 -20.841 1.00 95.81 78 GLN A N 1
ATOM 628 C CA . GLN A 1 78 ? 8.789 2.455 -19.694 1.00 95.81 78 GLN A CA 1
ATOM 629 C C . GLN A 1 78 ? 9.873 1.427 -20.065 1.00 95.81 78 GLN A C 1
ATOM 631 O O . GLN A 1 78 ? 9.864 0.911 -21.189 1.00 95.81 78 GLN A O 1
ATOM 636 N N . PRO A 1 79 ? 10.748 1.059 -19.111 1.00 95.56 79 PRO A N 1
ATOM 637 C CA . PRO A 1 79 ? 11.734 0.017 -19.328 1.00 95.56 79 PRO A CA 1
ATOM 638 C C . PRO A 1 79 ? 11.080 -1.319 -19.684 1.00 95.56 79 PRO A C 1
ATOM 640 O O . PRO A 1 79 ? 10.014 -1.679 -19.174 1.00 95.56 79 PRO A O 1
ATOM 643 N N . VAL A 1 80 ? 11.745 -2.070 -20.553 1.00 94.81 80 VAL A N 1
ATOM 644 C CA . VAL A 1 80 ? 11.241 -3.333 -21.089 1.00 94.81 80 VAL A CA 1
ATOM 645 C C . VAL A 1 80 ? 11.991 -4.488 -20.454 1.00 94.81 80 VAL A C 1
ATOM 647 O O . VAL A 1 80 ? 13.210 -4.588 -20.573 1.00 94.81 80 VAL A O 1
ATOM 650 N N . ALA A 1 81 ? 11.256 -5.379 -19.797 1.00 92.62 81 ALA A N 1
ATOM 651 C CA . ALA A 1 81 ? 11.821 -6.586 -19.226 1.00 92.62 81 ALA A CA 1
ATOM 652 C C . ALA A 1 81 ? 12.150 -7.597 -20.330 1.00 92.62 81 ALA A C 1
ATOM 654 O O . ALA A 1 81 ? 11.286 -7.956 -21.133 1.00 92.62 81 ALA A O 1
ATOM 655 N N . THR A 1 82 ? 13.382 -8.085 -20.341 1.00 89.81 82 THR A N 1
ATOM 656 C CA . THR A 1 82 ? 13.851 -9.161 -21.219 1.00 89.81 82 THR A CA 1
ATOM 657 C C . THR A 1 82 ? 14.907 -10.002 -20.500 1.00 89.81 82 THR A C 1
ATOM 659 O O . THR A 1 82 ? 15.406 -9.629 -19.437 1.00 89.81 82 THR A O 1
ATOM 662 N N . PHE A 1 83 ? 15.231 -11.168 -21.043 1.00 83.38 83 PHE A N 1
ATOM 663 C CA . PHE A 1 83 ? 16.234 -12.074 -20.498 1.00 83.38 83 PHE A CA 1
ATOM 664 C C . PHE A 1 83 ? 16.942 -12.830 -21.619 1.00 83.38 83 PHE A C 1
ATOM 666 O O . PHE A 1 83 ? 16.364 -13.075 -22.683 1.00 83.38 83 PHE A O 1
ATOM 673 N N . ARG A 1 84 ? 18.196 -13.212 -21.358 1.00 75.31 84 ARG A N 1
ATOM 674 C CA . ARG A 1 84 ? 18.973 -14.079 -22.250 1.00 75.31 84 ARG A CA 1
ATOM 675 C C . ARG A 1 84 ? 18.325 -15.461 -22.303 1.00 75.31 84 ARG A C 1
ATOM 677 O O . ARG A 1 84 ? 17.994 -16.013 -21.252 1.00 75.31 84 ARG A O 1
ATOM 684 N N . LEU A 1 85 ? 18.142 -16.005 -23.500 1.00 64.31 85 LEU A N 1
ATOM 685 C CA . LEU A 1 85 ? 17.729 -17.387 -23.690 1.00 64.31 85 LEU A CA 1
ATOM 686 C C . LEU A 1 85 ? 19.001 -18.202 -23.987 1.00 64.31 85 LEU A C 1
ATOM 688 O O . LEU A 1 85 ? 19.770 -17.856 -24.872 1.00 64.31 85 LEU A O 1
ATOM 692 N N . GLY A 1 86 ? 19.285 -19.223 -23.177 1.00 61.69 86 GLY A N 1
ATOM 693 C CA . GLY A 1 86 ? 20.448 -20.090 -23.390 1.00 61.69 86 GLY A CA 1
ATOM 694 C C . GLY A 1 86 ? 21.824 -19.410 -23.266 1.00 61.69 86 GLY A C 1
ATOM 695 O O . GLY A 1 86 ? 21.986 -18.362 -22.637 1.00 61.69 86 GLY A O 1
ATOM 696 N N . ASN A 1 87 ? 22.832 -20.081 -23.831 1.00 60.97 87 ASN A N 1
ATOM 697 C CA . ASN A 1 87 ? 24.228 -19.625 -23.868 1.00 60.97 87 ASN A CA 1
ATOM 698 C C . ASN A 1 87 ? 24.604 -18.974 -25.210 1.00 60.97 87 ASN A C 1
ATOM 700 O O . ASN A 1 87 ? 25.694 -18.412 -25.317 1.00 60.97 87 ASN A O 1
ATOM 704 N N . ASP A 1 88 ? 23.740 -19.076 -26.225 1.00 61.41 88 ASP A N 1
ATOM 705 C CA . ASP A 1 88 ? 23.979 -18.492 -27.542 1.00 61.41 88 ASP A CA 1
ATOM 706 C C . ASP A 1 88 ? 23.625 -16.994 -27.506 1.00 61.41 88 ASP A C 1
ATOM 708 O O . ASP A 1 88 ? 22.518 -16.638 -27.090 1.00 61.41 88 ASP A O 1
ATOM 712 N N . PRO A 1 89 ? 24.530 -16.089 -27.919 1.00 55.75 89 PRO A N 1
ATOM 713 C CA . PRO A 1 89 ? 24.231 -14.665 -27.991 1.00 55.75 89 PRO A CA 1
ATOM 714 C C . PRO A 1 89 ? 22.947 -14.355 -28.783 1.00 55.75 89 PRO A C 1
ATOM 716 O O . PRO A 1 89 ? 22.250 -13.399 -28.447 1.00 55.75 89 PRO A O 1
ATOM 719 N N . GLY A 1 90 ? 22.617 -15.136 -29.816 1.00 56.97 90 GLY A N 1
ATOM 720 C CA . GLY A 1 90 ? 21.512 -14.837 -30.734 1.00 56.97 90 GLY A CA 1
ATOM 721 C C . GLY A 1 90 ? 20.096 -15.024 -30.176 1.00 56.97 90 GLY A C 1
ATOM 722 O O . GLY A 1 90 ? 19.149 -14.493 -30.758 1.00 56.97 90 GLY A O 1
ATOM 723 N N . GLU A 1 91 ? 19.918 -15.744 -29.066 1.00 66.38 91 GLU A N 1
ATOM 724 C CA . GLU A 1 91 ? 18.585 -16.080 -28.563 1.00 66.38 91 GLU A CA 1
ATOM 725 C C . GLU A 1 91 ? 18.104 -15.066 -27.507 1.00 66.38 91 GLU A C 1
ATOM 727 O O . GLU A 1 91 ? 18.458 -15.088 -26.324 1.00 66.38 91 GLU A O 1
ATOM 732 N N . ILE A 1 92 ? 17.268 -14.130 -27.956 1.00 68.62 92 ILE A N 1
ATOM 733 C CA . ILE A 1 92 ? 16.745 -13.028 -27.146 1.00 68.62 92 ILE A CA 1
ATOM 734 C C . ILE A 1 92 ? 15.232 -13.191 -26.965 1.00 68.62 92 ILE A C 1
ATOM 736 O O . ILE A 1 92 ? 14.501 -13.385 -27.935 1.00 68.62 92 ILE A O 1
ATOM 740 N N . ASN A 1 93 ? 14.737 -13.051 -25.729 1.00 74.44 93 ASN A N 1
ATOM 741 C CA . ASN A 1 93 ? 13.297 -13.105 -25.473 1.00 74.44 93 ASN A CA 1
ATOM 742 C C . ASN A 1 93 ? 12.552 -11.841 -25.913 1.00 74.44 93 ASN A C 1
ATOM 744 O O . ASN A 1 93 ? 13.086 -10.731 -25.783 1.00 74.44 93 ASN A O 1
ATOM 748 N N . PRO A 1 94 ? 11.281 -11.985 -26.338 1.00 80.38 94 PRO A N 1
ATOM 749 C CA . PRO A 1 94 ? 10.413 -10.846 -26.591 1.00 80.38 94 PRO A CA 1
ATOM 750 C C . PRO A 1 94 ? 10.317 -9.966 -25.343 1.00 80.38 94 PRO A C 1
ATOM 752 O O . PRO A 1 94 ? 10.229 -10.448 -24.211 1.00 80.38 94 PRO A O 1
ATOM 755 N N . GLY A 1 95 ? 10.359 -8.656 -25.559 1.00 83.88 95 GLY A N 1
ATOM 756 C CA . GLY A 1 95 ? 10.361 -7.693 -24.467 1.00 83.88 95 GLY A CA 1
ATOM 757 C C . GLY A 1 95 ? 8.965 -7.514 -23.889 1.00 83.88 95 GLY A C 1
ATOM 758 O O . GLY A 1 95 ? 7.995 -7.390 -24.636 1.00 83.88 95 GLY A O 1
ATOM 759 N N . LYS A 1 96 ? 8.847 -7.448 -22.560 1.00 89.94 96 LYS A N 1
ATOM 760 C CA . LYS A 1 96 ? 7.570 -7.218 -21.875 1.00 89.94 96 LYS A CA 1
ATOM 761 C C . LYS A 1 96 ? 7.581 -5.915 -21.083 1.00 89.94 96 LYS A C 1
ATOM 763 O O . LYS A 1 96 ? 8.426 -5.702 -20.219 1.00 89.94 96 LYS A O 1
ATOM 768 N N . ARG A 1 97 ? 6.575 -5.073 -21.323 1.00 92.19 97 ARG A N 1
ATOM 769 C CA . ARG A 1 97 ? 6.236 -3.946 -20.444 1.00 92.19 97 ARG A CA 1
ATOM 770 C C . ARG A 1 97 ? 5.474 -4.464 -19.229 1.00 92.19 97 ARG A C 1
ATOM 772 O O . ARG A 1 97 ? 4.537 -5.249 -19.375 1.00 92.19 97 ARG A O 1
ATOM 779 N N . PHE A 1 98 ? 5.901 -4.078 -18.033 1.00 93.19 98 PHE A N 1
ATOM 780 C CA . PHE A 1 98 ? 5.319 -4.598 -16.791 1.00 93.19 98 PHE A CA 1
ATOM 781 C C . PHE A 1 98 ? 4.087 -3.803 -16.355 1.00 93.19 98 PHE A C 1
ATOM 783 O O . PHE A 1 98 ? 3.122 -4.388 -15.861 1.00 93.19 98 PHE A O 1
ATOM 790 N N . PHE A 1 99 ? 4.079 -2.496 -16.603 1.00 95.12 99 PHE A N 1
ATOM 791 C CA . PHE A 1 99 ? 3.060 -1.589 -16.101 1.00 95.12 99 PHE A CA 1
ATOM 792 C C . PHE A 1 99 ? 2.088 -1.213 -17.216 1.00 95.12 99 PHE A C 1
ATOM 794 O O . PHE A 1 99 ? 2.477 -0.728 -18.276 1.00 95.12 99 PHE A O 1
ATOM 801 N N . THR A 1 100 ? 0.803 -1.449 -16.973 1.00 93.06 100 THR A N 1
ATOM 802 C CA . THR A 1 100 ? -0.293 -1.059 -17.881 1.00 93.06 100 THR A CA 1
ATOM 803 C C . THR A 1 100 ? -0.983 0.228 -17.434 1.00 93.06 100 THR A C 1
ATOM 805 O O . THR A 1 100 ? -1.792 0.787 -18.167 1.00 93.06 100 THR A O 1
ATOM 808 N N . GLU A 1 101 ? -0.658 0.700 -16.234 1.00 95.94 101 GLU A N 1
ATOM 809 C CA . GLU A 1 101 ? -1.160 1.918 -15.614 1.00 95.94 101 GLU A CA 1
ATOM 810 C C . GLU A 1 101 ? -0.148 2.402 -14.559 1.00 95.94 101 GLU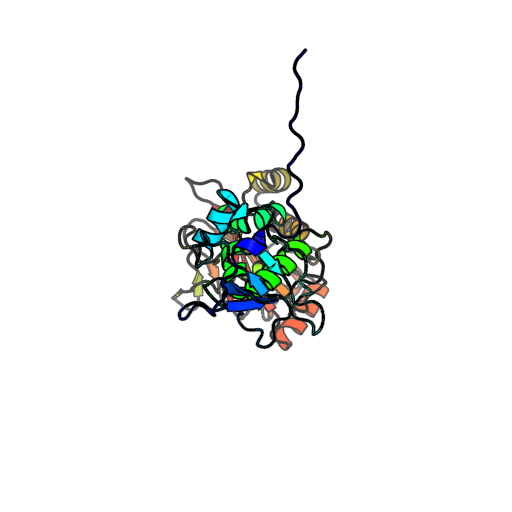 A C 1
ATOM 812 O O . GLU A 1 101 ? 0.733 1.621 -14.178 1.00 95.94 101 GLU A O 1
ATOM 817 N N . PRO A 1 102 ? -0.269 3.647 -14.065 1.00 97.31 102 PRO A N 1
ATOM 818 C CA . PRO A 1 102 ? 0.520 4.127 -12.933 1.00 97.31 102 PRO A CA 1
ATOM 819 C C . PRO A 1 102 ? 0.422 3.207 -11.709 1.00 97.31 102 PRO A C 1
ATOM 821 O O . PRO A 1 102 ? -0.607 2.560 -11.463 1.00 97.31 102 PRO A O 1
ATOM 824 N N . ILE A 1 103 ? 1.489 3.162 -10.914 1.00 97.50 103 ILE A N 1
ATOM 825 C CA . ILE A 1 103 ? 1.547 2.384 -9.673 1.00 97.50 103 ILE A CA 1
ATOM 826 C C . ILE A 1 103 ? 0.480 2.923 -8.715 1.00 97.50 103 ILE A C 1
ATOM 828 O O . ILE A 1 103 ? -0.308 2.136 -8.191 1.00 97.50 103 ILE A O 1
ATOM 832 N N . SER A 1 104 ? 0.382 4.249 -8.567 1.00 96.62 104 SER A N 1
ATOM 833 C CA . SER A 1 104 ? -0.644 4.936 -7.759 1.00 96.62 104 SER A CA 1
ATOM 834 C C . SER A 1 104 ? -2.068 4.484 -8.105 1.00 96.62 104 SER A C 1
ATOM 836 O O . SER A 1 104 ? -2.857 4.131 -7.223 1.00 96.62 104 SER A O 1
ATOM 838 N N . ARG A 1 105 ? -2.380 4.379 -9.401 1.00 97.06 105 ARG A N 1
ATOM 839 C CA . ARG A 1 105 ? -3.683 3.911 -9.894 1.00 97.06 105 ARG A CA 1
ATOM 840 C C . ARG A 1 105 ? -3.926 2.431 -9.605 1.00 97.06 105 ARG A C 1
ATOM 842 O O . ARG A 1 105 ? -5.041 2.054 -9.243 1.00 97.06 105 ARG A O 1
ATOM 849 N N . SER A 1 106 ? -2.889 1.602 -9.717 1.00 97.00 106 SER A N 1
ATOM 850 C CA . SER A 1 106 ? -2.966 0.186 -9.338 1.00 97.00 106 SER A CA 1
ATOM 851 C C . SER A 1 106 ? -3.288 0.023 -7.847 1.00 97.00 106 SER A C 1
ATOM 853 O O . SER A 1 106 ? -4.119 -0.813 -7.490 1.00 97.00 106 SER A O 1
ATOM 855 N N . VAL A 1 107 ? -2.696 0.856 -6.982 1.00 96.38 107 VAL A N 1
ATOM 856 C CA . VAL A 1 107 ? -2.993 0.875 -5.538 1.00 96.38 107 VAL A CA 1
ATOM 857 C C . VAL A 1 107 ? -4.427 1.322 -5.270 1.00 96.38 107 VAL A C 1
ATOM 859 O O . VAL A 1 107 ? -5.139 0.646 -4.531 1.00 96.38 107 VAL A O 1
ATOM 862 N N . ALA A 1 108 ? -4.880 2.407 -5.903 1.00 96.06 108 ALA A N 1
ATOM 863 C CA . ALA A 1 108 ? -6.245 2.911 -5.741 1.00 96.06 108 ALA A CA 1
ATOM 864 C C . ALA A 1 108 ? -7.309 1.874 -6.146 1.00 96.06 108 ALA A C 1
ATOM 866 O O . ALA A 1 108 ? -8.364 1.790 -5.524 1.00 96.06 108 ALA A O 1
ATOM 867 N N . LYS A 1 109 ? -7.029 1.045 -7.161 1.00 95.50 109 LYS A N 1
ATOM 868 C CA . LYS A 1 109 ? -7.902 -0.075 -7.548 1.00 95.50 109 LYS A CA 1
ATOM 869 C C . LYS A 1 109 ? -7.883 -1.222 -6.539 1.00 95.50 109 LYS A C 1
ATOM 871 O O . LYS A 1 109 ? -8.921 -1.830 -6.292 1.00 95.50 109 LYS A O 1
ATOM 876 N N . ALA A 1 110 ? -6.716 -1.541 -5.981 1.00 93.94 110 ALA A N 1
ATOM 877 C CA . ALA A 1 110 ? -6.575 -2.607 -4.992 1.00 93.94 110 ALA A CA 1
ATOM 878 C C . ALA A 1 110 ? -7.249 -2.262 -3.655 1.00 93.94 110 ALA A C 1
ATOM 880 O O . ALA A 1 110 ? -7.877 -3.128 -3.038 1.00 93.94 110 ALA A O 1
ATOM 881 N N . PHE A 1 111 ? -7.145 -0.998 -3.241 1.00 94.12 111 PHE A N 1
ATOM 882 C CA . PHE A 1 111 ? -7.674 -0.456 -1.992 1.00 94.12 111 PHE A CA 1
ATOM 883 C C . PHE A 1 111 ? -8.647 0.691 -2.298 1.00 94.12 111 PHE A C 1
ATOM 885 O O . PHE A 1 111 ? -8.292 1.862 -2.144 1.00 94.12 111 PHE A O 1
ATOM 892 N N . PRO A 1 112 ? -9.880 0.371 -2.735 1.00 93.56 112 PRO A N 1
ATOM 893 C CA . PRO A 1 112 ? -10.825 1.364 -3.241 1.00 93.56 112 PRO A CA 1
ATOM 894 C C . PRO A 1 112 ? -11.253 2.401 -2.202 1.00 93.56 112 PRO A C 1
ATOM 896 O O . PRO A 1 112 ? -11.774 3.433 -2.601 1.00 93.56 112 PRO A O 1
ATOM 899 N N . ASP A 1 113 ? -11.013 2.155 -0.911 1.00 94.19 113 ASP A N 1
ATOM 900 C CA . ASP A 1 113 ? -11.388 3.038 0.199 1.00 94.19 113 ASP A CA 1
ATOM 901 C C . ASP A 1 113 ? -10.382 4.128 0.525 1.00 94.19 113 ASP A C 1
ATOM 903 O O . ASP A 1 113 ? -10.725 5.091 1.211 1.00 94.19 113 ASP A O 1
ATOM 907 N N . PHE A 1 114 ? -9.143 3.993 0.057 1.00 93.94 114 PHE A N 1
ATOM 908 C CA . PHE A 1 114 ? -8.132 5.015 0.279 1.00 93.94 114 PHE A CA 1
ATOM 909 C C . PHE A 1 114 ? -8.511 6.314 -0.429 1.00 93.94 114 PHE A C 1
ATOM 911 O O . PHE A 1 114 ? -9.075 6.304 -1.524 1.00 93.94 114 PHE A O 1
ATOM 918 N N . SER A 1 115 ? -8.148 7.442 0.182 1.00 91.75 115 SER A N 1
ATOM 919 C CA . SER A 1 115 ? -8.086 8.697 -0.561 1.00 91.75 115 SER A CA 1
ATOM 920 C C . SER A 1 115 ? -6.994 8.618 -1.631 1.00 91.75 115 SER A C 1
ATOM 922 O O . SER A 1 115 ? -6.028 7.858 -1.495 1.00 91.75 115 SER A O 1
ATOM 924 N N . ASP A 1 116 ? -7.096 9.443 -2.672 1.00 91.25 116 ASP A N 1
ATOM 925 C CA . ASP A 1 116 ? -6.104 9.451 -3.756 1.00 91.25 116 ASP A CA 1
ATOM 926 C C . ASP A 1 116 ? -4.694 9.778 -3.239 1.00 91.25 116 ASP A C 1
ATOM 928 O O . ASP A 1 116 ? -3.720 9.137 -3.630 1.00 91.25 116 ASP A O 1
ATOM 932 N N . ALA A 1 117 ? -4.590 10.695 -2.270 1.00 90.50 117 ALA A N 1
ATOM 933 C CA . ALA A 1 117 ? -3.327 11.019 -1.608 1.00 90.50 117 ALA A CA 1
ATOM 934 C C . ALA A 1 117 ? -2.724 9.808 -0.873 1.00 90.50 117 ALA A C 1
ATOM 936 O O . ALA A 1 117 ? -1.514 9.591 -0.922 1.00 90.50 117 ALA A O 1
ATOM 937 N N . THR A 1 118 ? -3.551 8.988 -0.214 1.00 92.25 118 THR A N 1
ATOM 938 C CA . THR A 1 118 ? -3.077 7.764 0.443 1.00 92.25 118 THR A CA 1
ATOM 939 C C . THR A 1 118 ? -2.667 6.704 -0.573 1.00 92.25 118 THR A C 1
ATOM 941 O O . THR A 1 118 ? -1.622 6.087 -0.388 1.00 92.25 118 THR A O 1
ATOM 944 N N . ALA A 1 119 ? -3.413 6.522 -1.665 1.00 94.88 119 ALA A N 1
ATOM 945 C CA . ALA A 1 119 ? -3.017 5.598 -2.728 1.00 94.88 119 ALA A CA 1
ATOM 946 C C . ALA A 1 119 ? -1.668 5.991 -3.364 1.00 94.88 119 ALA A C 1
ATOM 948 O O . ALA A 1 119 ? -0.805 5.131 -3.549 1.00 94.88 119 ALA A O 1
ATOM 949 N N . HIS A 1 120 ? -1.450 7.288 -3.614 1.00 94.62 120 HIS A N 1
ATOM 950 C CA . HIS A 1 120 ? -0.176 7.826 -4.108 1.00 94.62 120 HIS A CA 1
ATOM 951 C C . HIS A 1 120 ? 0.973 7.601 -3.119 1.00 94.62 120 HIS A C 1
ATOM 953 O O . HIS A 1 120 ? 2.020 7.071 -3.486 1.00 94.62 120 HIS A O 1
ATOM 959 N N . ALA A 1 121 ? 0.768 7.926 -1.839 1.00 94.12 121 ALA A N 1
ATOM 960 C CA . ALA A 1 121 ? 1.785 7.747 -0.803 1.00 94.12 121 ALA A CA 1
ATOM 961 C C . ALA A 1 121 ? 2.141 6.265 -0.570 1.00 94.12 121 ALA A C 1
ATOM 963 O O . ALA A 1 121 ? 3.311 5.937 -0.369 1.00 94.12 121 ALA A O 1
ATOM 964 N N . VAL A 1 122 ? 1.161 5.355 -0.637 1.00 95.62 122 VAL A N 1
ATOM 965 C CA . VAL A 1 122 ? 1.395 3.901 -0.571 1.00 95.62 122 VAL A CA 1
ATOM 966 C C . VAL A 1 122 ? 2.183 3.422 -1.790 1.00 95.62 122 VAL A C 1
ATOM 968 O O . VAL A 1 122 ? 3.127 2.652 -1.632 1.00 95.62 122 VAL A O 1
ATOM 971 N N . ALA A 1 123 ? 1.856 3.900 -2.992 1.00 96.12 123 ALA A N 1
ATOM 972 C CA . ALA A 1 123 ? 2.599 3.570 -4.208 1.00 96.12 123 ALA A CA 1
ATOM 973 C C . ALA A 1 123 ? 4.062 4.025 -4.139 1.00 96.12 123 ALA A C 1
ATOM 975 O O . ALA A 1 123 ? 4.966 3.239 -4.431 1.00 96.12 123 ALA A O 1
ATOM 976 N N . LYS A 1 124 ? 4.301 5.256 -3.674 1.00 95.69 124 LYS A N 1
ATOM 977 C CA . LYS A 1 124 ? 5.648 5.776 -3.433 1.00 95.69 124 LYS A CA 1
ATOM 978 C C . LYS A 1 124 ? 6.404 4.925 -2.421 1.00 95.69 124 LYS A C 1
ATOM 980 O O . LYS A 1 124 ? 7.550 4.548 -2.650 1.00 95.69 124 LYS A O 1
ATOM 985 N N . ARG A 1 125 ? 5.753 4.579 -1.309 1.00 94.94 125 ARG A N 1
ATOM 986 C CA . ARG A 1 125 ? 6.392 3.794 -0.256 1.00 94.94 125 ARG A CA 1
ATOM 987 C C . ARG A 1 125 ? 6.705 2.368 -0.705 1.00 94.94 125 ARG A C 1
ATOM 989 O O . ARG A 1 125 ? 7.767 1.851 -0.367 1.00 94.94 125 ARG A O 1
ATOM 996 N N . LEU A 1 126 ? 5.833 1.760 -1.509 1.00 96.12 126 LEU A N 1
ATOM 997 C CA . LEU A 1 126 ? 6.103 0.486 -2.171 1.00 96.12 126 LEU A CA 1
ATOM 998 C C . LEU A 1 126 ? 7.322 0.591 -3.094 1.00 96.12 126 LEU A C 1
ATOM 1000 O O . LEU A 1 126 ? 8.180 -0.284 -3.041 1.00 96.12 126 LEU A O 1
ATOM 1004 N N . PHE A 1 127 ? 7.419 1.653 -3.900 1.00 95.81 127 PHE A N 1
ATOM 1005 C CA . PHE A 1 127 ? 8.564 1.885 -4.784 1.00 95.81 127 PHE A CA 1
ATOM 1006 C C . PHE A 1 127 ? 9.884 1.933 -4.003 1.00 95.81 127 PHE A C 1
ATOM 1008 O O . PHE A 1 127 ? 10.835 1.245 -4.364 1.00 95.81 127 PHE A O 1
ATOM 1015 N N . GLU A 1 128 ? 9.915 2.674 -2.893 1.00 94.56 128 GLU A N 1
ATOM 1016 C CA . GLU A 1 128 ? 11.099 2.788 -2.036 1.00 94.56 128 GLU A CA 1
ATOM 1017 C C . GLU A 1 128 ? 11.481 1.461 -1.365 1.00 94.56 128 GLU A C 1
ATOM 1019 O O . GLU A 1 128 ? 12.658 1.110 -1.294 1.00 94.56 128 GLU A O 1
ATOM 1024 N N . LEU A 1 129 ? 10.495 0.716 -0.854 1.00 94.88 129 LEU A N 1
ATOM 1025 C CA . LEU A 1 129 ? 10.720 -0.526 -0.107 1.00 94.88 129 LEU A CA 1
ATOM 1026 C C . LEU A 1 129 ? 11.018 -1.729 -1.003 1.00 94.88 129 LEU A C 1
ATOM 1028 O O . LEU A 1 129 ? 11.655 -2.676 -0.547 1.00 94.88 129 LEU A O 1
ATOM 1032 N N . ALA A 1 130 ? 10.582 -1.702 -2.263 1.00 95.00 130 ALA A N 1
ATOM 1033 C CA . ALA A 1 130 ? 10.724 -2.826 -3.181 1.00 95.00 130 ALA A CA 1
ATOM 1034 C C . ALA A 1 130 ? 12.184 -3.240 -3.415 1.00 95.00 130 ALA A C 1
ATOM 1036 O O . ALA A 1 130 ? 12.442 -4.412 -3.672 1.00 95.00 130 ALA A O 1
ATOM 1037 N N . ASP A 1 131 ? 13.133 -2.310 -3.304 1.00 94.81 131 ASP A N 1
ATOM 1038 C CA . ASP A 1 131 ? 14.573 -2.604 -3.346 1.00 94.81 131 ASP A CA 1
ATOM 1039 C C . ASP A 1 131 ? 15.376 -1.806 -2.305 1.00 94.81 131 ASP A C 1
ATOM 1041 O O . ASP A 1 131 ? 16.597 -1.713 -2.393 1.00 94.81 131 ASP A O 1
ATOM 1045 N N . ASN A 1 132 ? 14.697 -1.204 -1.319 1.00 94.38 132 ASN A N 1
ATOM 1046 C CA . ASN A 1 132 ? 15.282 -0.255 -0.360 1.00 94.38 132 ASN A CA 1
ATOM 1047 C C . ASN A 1 132 ? 16.065 0.885 -1.044 1.00 94.38 132 ASN A C 1
ATOM 1049 O O . ASN A 1 132 ? 17.168 1.237 -0.626 1.00 94.38 132 ASN A O 1
ATOM 1053 N N . SER A 1 133 ? 15.491 1.456 -2.105 1.00 93.12 133 SER A N 1
ATOM 1054 C CA . SER A 1 133 ? 16.131 2.455 -2.962 1.00 93.12 133 SER A CA 1
ATOM 1055 C C . SER A 1 133 ? 15.153 3.581 -3.320 1.00 93.12 133 SER A C 1
ATOM 1057 O O . SER A 1 133 ? 14.024 3.295 -3.713 1.00 93.12 133 SER A O 1
ATOM 1059 N N . PRO A 1 134 ? 15.563 4.863 -3.254 1.00 91.94 134 PRO A N 1
ATOM 1060 C CA . PRO A 1 134 ? 14.741 5.979 -3.724 1.00 91.94 134 PRO A CA 1
ATOM 1061 C C . PRO A 1 134 ? 14.753 6.131 -5.256 1.00 91.94 134 PRO A C 1
ATOM 1063 O O . PRO A 1 134 ? 14.005 6.946 -5.798 1.00 91.94 134 PRO A O 1
ATOM 1066 N N . VAL A 1 135 ? 15.609 5.378 -5.956 1.00 94.50 135 VAL A N 1
ATOM 1067 C CA . VAL A 1 135 ? 15.740 5.391 -7.419 1.00 94.50 135 VAL A CA 1
ATOM 1068 C C . VAL A 1 135 ? 15.259 4.085 -8.037 1.00 94.50 135 VAL A C 1
ATOM 1070 O O . VAL A 1 135 ? 15.247 3.043 -7.378 1.00 94.50 135 VAL A O 1
ATOM 1073 N N . ILE A 1 136 ? 14.889 4.142 -9.317 1.00 94.94 136 ILE A N 1
ATOM 1074 C CA . ILE A 1 136 ? 14.415 2.983 -10.073 1.00 94.94 136 ILE A CA 1
ATOM 1075 C C . ILE A 1 136 ? 15.513 1.919 -10.209 1.00 94.94 136 ILE A C 1
ATOM 1077 O O . ILE A 1 136 ? 16.638 2.215 -10.610 1.00 94.94 136 ILE A O 1
ATOM 1081 N N . THR A 1 137 ? 15.173 0.667 -9.904 1.00 96.06 137 THR A N 1
ATOM 1082 C CA . THR A 1 137 ? 16.060 -0.488 -10.097 1.00 96.06 137 THR A CA 1
ATOM 1083 C C . THR A 1 137 ? 15.301 -1.660 -10.707 1.00 96.06 137 THR A C 1
ATOM 1085 O O . THR A 1 137 ? 14.087 -1.791 -10.538 1.00 96.06 137 THR A O 1
ATOM 1088 N N . GLY A 1 138 ? 16.005 -2.549 -11.409 1.00 95.19 138 GLY A N 1
ATOM 1089 C CA . GLY A 1 138 ? 15.406 -3.732 -12.024 1.00 95.19 138 GLY A CA 1
ATOM 1090 C C . GLY A 1 138 ? 14.809 -4.673 -10.978 1.00 95.19 138 GLY A C 1
ATOM 1091 O O . GLY A 1 138 ? 13.688 -5.155 -11.140 1.00 95.19 138 GLY A O 1
ATOM 1092 N N . THR A 1 139 ? 15.517 -4.869 -9.862 1.00 95.56 139 THR A N 1
ATOM 1093 C CA . THR A 1 139 ? 15.011 -5.639 -8.715 1.00 95.56 139 THR A CA 1
ATOM 1094 C C . THR A 1 139 ? 13.737 -5.011 -8.139 1.00 95.56 139 THR A C 1
ATOM 1096 O O . THR A 1 139 ? 12.745 -5.715 -7.935 1.00 95.56 139 THR A O 1
ATOM 1099 N N . GLY A 1 140 ? 13.715 -3.685 -7.971 1.00 96.12 140 GLY A N 1
ATOM 1100 C CA . GLY A 1 140 ? 12.539 -2.951 -7.508 1.00 96.12 140 GLY A CA 1
ATOM 1101 C C . GLY A 1 140 ? 11.338 -3.123 -8.436 1.00 96.12 140 GLY A C 1
ATOM 1102 O O . GLY A 1 140 ? 10.252 -3.450 -7.969 1.00 96.12 140 GLY A O 1
ATOM 1103 N N . LEU A 1 141 ? 11.521 -3.001 -9.755 1.00 96.62 141 LEU A N 1
ATOM 1104 C CA . LEU A 1 141 ? 10.430 -3.157 -10.728 1.00 96.62 141 LEU A CA 1
ATOM 1105 C C . LEU A 1 141 ? 9.805 -4.560 -10.713 1.00 96.62 141 LEU A C 1
ATOM 1107 O O . LEU A 1 141 ? 8.584 -4.682 -10.834 1.00 96.62 141 LEU A O 1
ATOM 1111 N N . ILE A 1 142 ? 10.609 -5.613 -10.526 1.00 95.38 142 ILE A N 1
ATOM 1112 C CA . ILE A 1 142 ? 10.102 -6.987 -10.364 1.00 95.38 142 ILE A CA 1
ATOM 1113 C C . ILE A 1 142 ? 9.254 -7.092 -9.096 1.00 95.38 142 ILE A C 1
ATOM 1115 O O . ILE A 1 142 ? 8.132 -7.599 -9.147 1.00 95.38 142 ILE A O 1
ATOM 1119 N N . ASN A 1 143 ? 9.774 -6.595 -7.973 1.00 95.69 143 ASN A N 1
ATOM 1120 C CA . ASN A 1 143 ? 9.113 -6.693 -6.675 1.00 95.69 143 ASN A CA 1
ATOM 1121 C C . ASN A 1 143 ? 7.812 -5.880 -6.634 1.00 95.69 143 ASN A C 1
ATOM 1123 O O . ASN A 1 143 ? 6.784 -6.402 -6.203 1.00 95.69 143 ASN A O 1
ATOM 1127 N N . ILE A 1 144 ? 7.814 -4.652 -7.168 1.00 96.75 144 ILE A N 1
ATOM 1128 C CA . ILE A 1 144 ? 6.601 -3.835 -7.326 1.00 96.75 144 ILE A CA 1
ATOM 1129 C C . ILE A 1 144 ? 5.570 -4.611 -8.143 1.00 96.75 144 ILE A C 1
ATOM 1131 O O . ILE A 1 144 ? 4.433 -4.763 -7.706 1.00 96.75 144 ILE A O 1
ATOM 1135 N N . GLN A 1 145 ? 5.952 -5.145 -9.306 1.00 95.25 145 GLN A N 1
ATOM 1136 C CA . GLN A 1 145 ? 5.004 -5.840 -10.172 1.00 95.25 145 GLN A CA 1
ATOM 1137 C C . GLN A 1 145 ? 4.419 -7.097 -9.516 1.00 95.25 145 GLN A C 1
ATOM 1139 O O . GLN A 1 145 ? 3.224 -7.363 -9.661 1.00 95.25 145 GLN A O 1
ATOM 1144 N N . ALA A 1 146 ? 5.234 -7.857 -8.780 1.00 93.75 146 ALA A N 1
ATOM 1145 C CA . ALA A 1 146 ? 4.768 -9.011 -8.020 1.00 93.75 146 ALA A CA 1
ATOM 1146 C C . ALA A 1 146 ? 3.718 -8.603 -6.975 1.00 93.75 146 ALA A C 1
ATOM 1148 O O . ALA A 1 146 ? 2.648 -9.211 -6.914 1.00 93.75 146 ALA A O 1
ATOM 1149 N N . VAL A 1 147 ? 3.978 -7.531 -6.219 1.00 94.69 147 VAL A N 1
ATOM 1150 C CA . VAL A 1 147 ? 3.041 -6.987 -5.225 1.00 94.69 147 VAL A CA 1
ATOM 1151 C C . VAL A 1 147 ? 1.753 -6.486 -5.879 1.00 94.69 147 VAL A C 1
ATOM 1153 O O . VAL A 1 147 ? 0.664 -6.862 -5.451 1.00 94.69 147 VAL A O 1
ATOM 1156 N N . LEU A 1 148 ? 1.845 -5.695 -6.953 1.00 94.69 148 LEU A N 1
ATOM 1157 C CA . LEU A 1 148 ? 0.667 -5.187 -7.664 1.00 94.69 148 LEU A CA 1
ATOM 1158 C C . LEU A 1 148 ? -0.190 -6.324 -8.232 1.00 94.69 148 LEU A C 1
ATOM 1160 O O . LEU A 1 148 ? -1.417 -6.241 -8.221 1.00 94.69 148 LEU A O 1
ATOM 1164 N N . HIS A 1 149 ? 0.434 -7.397 -8.722 1.00 92.12 149 HIS A N 1
ATOM 1165 C CA . HIS A 1 149 ? -0.284 -8.579 -9.190 1.00 92.12 149 HIS A CA 1
ATOM 1166 C C . HIS A 1 149 ? -0.991 -9.311 -8.042 1.00 92.12 149 HIS A C 1
ATOM 1168 O O . HIS A 1 149 ? -2.153 -9.689 -8.182 1.00 92.12 149 HIS A O 1
ATOM 1174 N N . GLN A 1 150 ? -0.328 -9.471 -6.895 1.00 90.50 150 GLN A N 1
ATOM 1175 C CA . GLN A 1 150 ? -0.931 -10.060 -5.697 1.00 90.50 150 GLN A CA 1
ATOM 1176 C C . GLN A 1 150 ? -2.124 -9.238 -5.202 1.00 90.50 150 GLN A C 1
ATOM 1178 O O . GLN A 1 150 ? -3.178 -9.794 -4.909 1.00 90.50 150 GLN A O 1
ATOM 1183 N N . TRP A 1 151 ? -2.008 -7.911 -5.189 1.00 91.50 151 TRP A N 1
ATOM 1184 C CA . TRP A 1 151 ? -3.089 -7.015 -4.782 1.00 91.50 151 TRP A CA 1
ATOM 1185 C C . TRP A 1 151 ? -4.326 -7.045 -5.695 1.00 91.50 151 TRP A C 1
ATOM 1187 O O . TRP A 1 151 ? -5.411 -6.650 -5.268 1.00 91.50 151 TRP A O 1
ATOM 1197 N N . LYS A 1 152 ? -4.200 -7.539 -6.933 1.00 89.31 152 LYS A N 1
ATOM 1198 C CA . LYS A 1 152 ? -5.343 -7.745 -7.840 1.00 89.31 152 LYS A CA 1
ATOM 1199 C C . LYS A 1 152 ? -6.157 -8.997 -7.509 1.00 89.31 152 LYS A C 1
ATOM 1201 O O . LYS A 1 152 ? -7.288 -9.116 -7.973 1.00 89.31 152 LYS A O 1
ATOM 1206 N N . GLN A 1 153 ? -5.603 -9.934 -6.743 1.00 86.44 153 GLN A N 1
ATOM 1207 C CA . GLN A 1 153 ? -6.255 -11.200 -6.419 1.00 86.44 153 GLN A CA 1
ATOM 1208 C C . GLN A 1 153 ? -7.040 -11.085 -5.106 1.00 86.44 153 GLN A C 1
ATOM 1210 O O . GLN A 1 153 ? -6.573 -10.486 -4.138 1.00 86.44 153 GLN A O 1
ATOM 1215 N N . ARG A 1 154 ? -8.255 -11.651 -5.077 1.00 80.50 154 ARG A N 1
ATOM 1216 C CA . ARG A 1 154 ? -9.119 -11.715 -3.889 1.00 80.50 154 ARG A CA 1
ATOM 1217 C C . ARG A 1 154 ? -9.498 -13.181 -3.605 1.00 80.50 154 ARG A C 1
ATOM 1219 O O . ARG A 1 154 ? -9.942 -13.845 -4.540 1.00 80.50 154 ARG A O 1
ATOM 1226 N N . PRO A 1 155 ? -9.366 -13.683 -2.359 1.00 76.81 155 PRO A N 1
ATOM 1227 C CA . PRO A 1 155 ? -8.734 -13.027 -1.206 1.00 76.81 155 PRO A CA 1
ATOM 1228 C C . PRO A 1 155 ? -7.260 -12.700 -1.489 1.00 76.81 155 PRO A C 1
ATOM 1230 O O . PRO A 1 155 ? -6.656 -13.308 -2.372 1.00 76.81 155 PRO A O 1
ATOM 1233 N N . PHE A 1 156 ? -6.699 -11.706 -0.791 1.00 77.06 156 PHE A N 1
ATOM 1234 C CA . PHE A 1 156 ? -5.301 -11.341 -1.013 1.00 77.06 156 PHE A CA 1
ATOM 1235 C C . PHE A 1 156 ? -4.404 -12.550 -0.705 1.00 77.06 156 PHE A C 1
ATOM 1237 O O . PHE A 1 156 ? -4.508 -13.108 0.391 1.00 77.06 156 PHE A O 1
ATOM 1244 N N . PRO A 1 157 ? -3.539 -12.971 -1.641 1.00 74.19 157 PRO A N 1
ATOM 1245 C CA . PRO A 1 157 ? -2.557 -14.009 -1.378 1.00 74.19 157 PRO A CA 1
ATOM 1246 C C . PRO A 1 157 ? -1.492 -13.481 -0.411 1.00 74.19 157 PRO A C 1
ATOM 1248 O O . PRO A 1 157 ? -1.450 -12.291 -0.097 1.00 74.19 157 PRO A O 1
ATOM 1251 N N . THR A 1 158 ? -0.588 -14.356 0.029 1.00 71.31 158 THR A N 1
ATOM 1252 C CA . THR A 1 158 ? 0.547 -13.968 0.872 1.00 71.31 158 THR A CA 1
ATOM 1253 C C . THR A 1 158 ? 1.408 -12.915 0.176 1.00 71.31 158 THR A C 1
ATOM 1255 O O . THR A 1 158 ? 2.212 -13.228 -0.704 1.00 71.31 158 THR A O 1
ATOM 1258 N N . THR A 1 159 ? 1.244 -11.658 0.584 1.00 69.88 159 THR A N 1
ATOM 1259 C CA . THR A 1 159 ? 2.124 -10.560 0.188 1.00 69.88 159 THR A CA 1
ATOM 1260 C C . THR A 1 159 ? 3.329 -10.507 1.122 1.00 69.88 159 THR A C 1
ATOM 1262 O O . THR A 1 159 ? 3.205 -10.861 2.295 1.00 69.88 159 THR A O 1
ATOM 1265 N N . PRO A 1 160 ? 4.506 -10.048 0.674 1.00 78.75 160 PRO A N 1
ATOM 1266 C CA . PRO A 1 160 ? 5.602 -9.737 1.587 1.00 78.75 160 PRO A CA 1
ATOM 1267 C C . PRO A 1 160 ? 5.160 -8.760 2.689 1.00 78.75 160 PRO A C 1
ATOM 1269 O O . PRO A 1 160 ? 4.300 -7.913 2.455 1.00 78.75 160 PRO A O 1
ATOM 1272 N N . ALA A 1 161 ? 5.755 -8.829 3.883 1.00 77.44 161 ALA A N 1
ATOM 1273 C CA . ALA A 1 161 ? 5.380 -7.936 4.987 1.00 77.44 161 ALA A CA 1
ATOM 1274 C C . ALA A 1 161 ? 5.578 -6.447 4.636 1.00 77.44 161 ALA A C 1
ATOM 1276 O O . ALA A 1 161 ? 4.761 -5.614 5.020 1.00 77.44 161 ALA A O 1
ATOM 1277 N N . TYR A 1 162 ? 6.606 -6.121 3.837 1.00 82.81 162 TYR A N 1
ATOM 1278 C CA . TYR A 1 162 ? 6.851 -4.761 3.331 1.00 82.81 162 TYR A CA 1
ATOM 1279 C C . TYR A 1 162 ? 5.776 -4.270 2.348 1.00 82.81 162 TYR A C 1
ATOM 1281 O O . TYR A 1 162 ? 5.725 -3.082 2.047 1.00 82.81 162 TYR A O 1
ATOM 1289 N N . ALA A 1 163 ? 4.941 -5.179 1.838 1.00 87.88 163 ALA A N 1
ATOM 1290 C CA . ALA A 1 163 ? 3.868 -4.924 0.888 1.00 87.88 163 ALA A CA 1
ATOM 1291 C C . ALA A 1 163 ? 2.488 -4.807 1.566 1.00 87.88 163 ALA A C 1
ATOM 1293 O O . ALA A 1 163 ? 1.462 -4.782 0.892 1.00 87.88 163 ALA A O 1
ATOM 1294 N N . ASP A 1 164 ? 2.430 -4.754 2.897 1.00 91.12 164 ASP A N 1
ATOM 1295 C CA . ASP A 1 164 ? 1.205 -4.438 3.630 1.00 91.12 164 ASP A CA 1
ATOM 1296 C C . ASP A 1 164 ? 1.142 -2.921 3.906 1.00 91.12 164 ASP A C 1
ATOM 1298 O O . ASP A 1 164 ? 2.054 -2.402 4.557 1.00 91.12 164 ASP A O 1
ATOM 1302 N N . PRO A 1 165 ? 0.099 -2.188 3.459 1.00 93.38 165 PRO A N 1
ATOM 1303 C CA . PRO A 1 165 ? 0.001 -0.745 3.685 1.00 93.38 165 PRO A CA 1
ATOM 1304 C C . PRO A 1 165 ? 0.110 -0.316 5.156 1.00 93.38 165 PRO A C 1
ATOM 1306 O O . PRO A 1 165 ? 0.629 0.765 5.425 1.00 93.38 165 PRO A O 1
ATOM 1309 N N . LEU A 1 166 ? -0.326 -1.146 6.113 1.00 94.00 166 LEU A N 1
ATOM 1310 C CA . LEU A 1 166 ? -0.181 -0.845 7.542 1.00 94.00 166 LEU A CA 1
ATOM 1311 C C . LEU A 1 166 ? 1.266 -0.997 8.025 1.00 94.00 166 LEU A C 1
ATOM 1313 O O . LEU A 1 166 ? 1.708 -0.237 8.884 1.00 94.00 166 LEU A O 1
ATOM 1317 N N . ASN A 1 167 ? 2.029 -1.924 7.443 1.00 92.19 167 ASN A N 1
ATOM 1318 C CA . ASN A 1 167 ? 3.455 -2.093 7.737 1.00 92.19 167 ASN A CA 1
ATOM 1319 C C . ASN A 1 167 ? 4.335 -1.047 7.047 1.00 92.19 167 ASN A C 1
ATOM 1321 O O . ASN A 1 167 ? 5.440 -0.770 7.515 1.00 92.19 167 ASN A O 1
ATOM 1325 N N . MET A 1 168 ? 3.854 -0.459 5.949 1.00 92.94 168 MET A N 1
ATOM 1326 C CA . MET A 1 168 ? 4.537 0.628 5.246 1.00 92.94 168 MET A CA 1
ATOM 1327 C C . MET A 1 168 ? 4.529 1.950 6.030 1.00 92.94 168 MET A C 1
ATOM 1329 O O . MET A 1 168 ? 5.360 2.821 5.749 1.00 92.94 168 MET A O 1
ATOM 1333 N N . LEU A 1 169 ? 3.613 2.105 6.995 1.00 92.50 169 LEU A N 1
ATOM 1334 C CA . LEU A 1 169 ? 3.492 3.300 7.829 1.00 92.50 169 LEU A CA 1
ATOM 1335 C C . LEU A 1 169 ? 4.763 3.534 8.650 1.00 92.50 169 LEU A C 1
ATOM 1337 O O . LEU A 1 169 ? 5.212 2.662 9.404 1.00 92.50 169 LEU A O 1
ATOM 1341 N N . LYS A 1 170 ? 5.304 4.753 8.564 1.00 89.44 170 LYS A N 1
ATOM 1342 C CA . LYS A 1 170 ? 6.312 5.219 9.522 1.00 89.44 170 LYS A CA 1
ATOM 1343 C C . LYS A 1 170 ? 5.667 5.392 10.898 1.00 89.44 170 LYS A C 1
ATOM 1345 O O . LYS A 1 170 ? 4.498 5.761 11.004 1.00 89.44 170 LYS A O 1
ATOM 1350 N N . VAL A 1 171 ? 6.447 5.145 11.946 1.00 88.19 171 VAL A N 1
ATOM 1351 C CA . VAL A 1 171 ? 6.037 5.446 13.321 1.00 88.19 171 VAL A CA 1
ATOM 1352 C C . VAL A 1 171 ? 5.790 6.949 13.437 1.00 88.19 171 VAL A C 1
ATOM 1354 O O . VAL A 1 171 ? 6.655 7.751 13.082 1.00 88.19 171 VAL A O 1
ATOM 1357 N N . ALA A 1 172 ? 4.598 7.326 13.894 1.00 83.06 172 ALA A N 1
ATOM 1358 C CA . ALA A 1 172 ? 4.210 8.718 14.011 1.00 83.06 172 ALA A CA 1
ATOM 1359 C C . ALA A 1 172 ? 5.047 9.421 15.096 1.00 83.06 172 ALA A C 1
ATOM 1361 O O . ALA A 1 172 ? 5.233 8.870 16.186 1.00 83.06 172 ALA A O 1
ATOM 1362 N N . PRO A 1 173 ? 5.544 10.644 14.838 1.00 79.38 173 PRO A N 1
ATOM 1363 C CA . PRO A 1 173 ? 6.300 11.389 15.832 1.00 79.38 173 PRO A CA 1
ATOM 1364 C C . PRO A 1 173 ? 5.402 11.748 17.024 1.00 79.38 173 PRO A C 1
ATOM 1366 O O . PRO A 1 173 ? 4.290 12.258 16.864 1.00 79.38 173 PRO A O 1
ATOM 1369 N N . SER A 1 174 ? 5.905 11.506 18.233 1.00 77.94 174 SER A N 1
ATOM 1370 C CA . SER A 1 174 ? 5.204 11.780 19.489 1.00 77.94 174 SER A CA 1
ATOM 1371 C C . SER A 1 174 ? 5.968 12.787 20.340 1.00 77.94 174 SER A C 1
ATOM 1373 O O . SER A 1 174 ? 7.192 12.714 20.423 1.00 77.94 174 SER A O 1
ATOM 1375 N N . ILE A 1 175 ? 5.245 13.667 21.028 1.00 76.75 175 ILE A N 1
ATOM 1376 C CA . ILE A 1 175 ? 5.794 14.561 22.050 1.00 76.75 175 ILE A CA 1
ATOM 1377 C C . ILE A 1 175 ? 5.384 14.020 23.418 1.00 76.75 175 ILE A C 1
ATOM 1379 O O . ILE A 1 175 ? 4.195 13.811 23.659 1.00 76.75 175 ILE A O 1
ATOM 1383 N N . ASP A 1 176 ? 6.349 13.818 24.309 1.00 76.12 176 ASP A N 1
ATOM 1384 C CA . ASP A 1 176 ? 6.081 13.490 25.708 1.00 76.12 176 ASP A CA 1
ATOM 1385 C C . ASP A 1 176 ? 5.729 14.765 26.488 1.00 76.12 176 ASP A C 1
ATOM 1387 O O . ASP A 1 176 ? 6.476 15.745 26.483 1.00 76.12 176 ASP A O 1
ATOM 1391 N N . ARG A 1 177 ? 4.577 14.761 27.164 1.00 72.69 177 ARG A N 1
ATOM 1392 C CA . ARG A 1 177 ? 4.139 15.838 28.061 1.00 72.69 177 ARG A CA 1
ATOM 1393 C C . ARG A 1 177 ? 3.456 15.233 29.282 1.00 72.69 177 ARG A C 1
ATOM 1395 O O . ARG A 1 177 ? 2.435 14.567 29.143 1.00 72.69 177 ARG A O 1
ATOM 1402 N N . ASP A 1 178 ? 4.034 15.437 30.465 1.00 69.31 178 ASP A N 1
ATOM 1403 C CA . ASP A 1 178 ? 3.504 14.950 31.752 1.00 69.31 178 ASP A CA 1
ATOM 1404 C C . ASP A 1 178 ? 3.192 13.435 31.766 1.00 69.31 178 ASP A C 1
ATOM 1406 O O . ASP A 1 178 ? 2.159 12.993 32.266 1.00 69.31 178 ASP A O 1
ATOM 1410 N N . GLY A 1 179 ? 4.062 12.620 31.151 1.00 68.44 179 GLY A N 1
ATOM 1411 C CA . GLY A 1 179 ? 3.885 11.161 31.046 1.00 68.44 179 GLY A CA 1
ATOM 1412 C C . GLY A 1 179 ? 2.843 10.703 30.014 1.00 68.44 179 GLY A C 1
ATOM 1413 O O . GLY A 1 179 ? 2.557 9.508 29.915 1.00 68.44 179 GLY A O 1
ATOM 1414 N N . LYS A 1 180 ? 2.274 11.629 29.232 1.00 67.62 180 LYS A N 1
ATOM 1415 C CA . LYS A 1 180 ? 1.378 11.341 28.105 1.00 67.62 180 LYS A CA 1
ATOM 1416 C C . LYS A 1 180 ? 2.101 11.575 26.784 1.00 67.62 180 LYS A C 1
ATOM 1418 O O . LYS A 1 180 ? 2.733 12.614 26.594 1.00 67.62 180 LYS A O 1
ATOM 1423 N N . LYS A 1 181 ? 1.941 10.641 25.845 1.00 72.75 181 LYS A N 1
ATOM 1424 C CA . LYS A 1 181 ? 2.387 10.822 24.462 1.00 72.75 181 LYS A CA 1
ATOM 1425 C C . LYS A 1 181 ? 1.306 11.533 23.674 1.00 72.75 181 LYS A C 1
ATOM 1427 O O . LYS A 1 181 ? 0.197 11.019 23.524 1.00 72.75 181 LYS A O 1
ATOM 1432 N N . ILE A 1 182 ? 1.648 12.706 23.157 1.00 72.88 182 ILE A N 1
ATOM 1433 C CA . ILE A 1 182 ? 0.814 13.475 22.242 1.00 72.88 182 ILE A CA 1
ATOM 1434 C C . ILE A 1 182 ? 1.328 13.225 20.830 1.00 72.88 182 ILE A C 1
ATOM 1436 O O . ILE A 1 182 ? 2.421 13.665 20.472 1.00 72.88 182 ILE A O 1
ATOM 1440 N N . ILE A 1 183 ? 0.529 12.541 20.018 1.00 73.19 183 ILE A N 1
ATOM 1441 C CA . ILE A 1 183 ? 0.800 12.385 18.589 1.00 73.19 183 ILE A CA 1
ATOM 1442 C C . ILE A 1 183 ? 0.005 13.459 17.859 1.00 73.19 183 ILE A C 1
ATOM 1444 O O . ILE A 1 183 ? -1.230 13.437 17.845 1.00 73.19 183 ILE A O 1
ATOM 1448 N N . ARG A 1 184 ? 0.713 14.435 17.283 1.00 72.00 184 ARG A N 1
ATOM 1449 C CA . ARG A 1 184 ? 0.088 15.419 16.393 1.00 72.00 184 ARG A CA 1
ATOM 1450 C C . ARG A 1 184 ? -0.351 14.703 15.126 1.00 72.00 184 ARG A C 1
ATOM 1452 O O . ARG A 1 184 ? 0.389 13.867 14.618 1.00 72.00 184 ARG A O 1
ATOM 1459 N N . MET A 1 185 ? -1.532 15.043 14.614 1.00 71.69 185 MET A N 1
ATOM 1460 C CA . MET A 1 185 ? -2.002 14.466 13.357 1.00 71.69 185 MET A CA 1
ATOM 1461 C C . MET A 1 185 ? -1.015 14.810 12.234 1.00 71.69 185 MET A C 1
ATOM 1463 O O . MET A 1 185 ? -0.815 16.000 11.975 1.00 71.69 185 MET A O 1
ATOM 1467 N N . PRO A 1 186 ? -0.411 13.806 11.570 1.00 67.19 186 PRO A N 1
ATOM 1468 C CA . PRO A 1 186 ? 0.486 14.031 10.444 1.00 67.19 186 PRO A CA 1
ATOM 1469 C C . PRO A 1 186 ? -0.145 14.911 9.362 1.00 67.19 186 PRO A C 1
ATOM 1471 O O . PRO A 1 186 ? -1.308 14.699 8.989 1.00 67.19 186 PRO A O 1
ATOM 1474 N N . SER A 1 187 ? 0.603 15.881 8.832 1.00 63.41 187 SER A N 1
ATOM 1475 C CA . SER A 1 187 ? 0.209 16.640 7.637 1.00 63.41 187 SER A CA 1
ATOM 1476 C C . SER A 1 187 ? -0.082 15.671 6.480 1.00 63.41 187 SER A C 1
ATOM 1478 O O . SER A 1 187 ? 0.515 14.605 6.373 1.00 63.41 187 SER A O 1
ATOM 1480 N N . GLN A 1 188 ? -1.056 16.003 5.623 1.00 58.59 188 GLN A N 1
ATOM 1481 C CA . GLN A 1 188 ? -1.323 15.223 4.396 1.00 58.59 188 GLN A CA 1
ATOM 1482 C C . GLN A 1 188 ? -0.386 15.608 3.245 1.00 58.59 188 GLN A C 1
ATOM 1484 O O . GLN A 1 188 ? -0.392 14.946 2.215 1.00 58.59 188 GLN A O 1
ATOM 1489 N N . VAL A 1 189 ? 0.349 16.713 3.405 1.00 54.62 189 VAL A N 1
ATOM 1490 C CA . VAL A 1 189 ? 1.036 17.427 2.320 1.00 54.62 189 VAL A CA 1
ATOM 1491 C C . VAL A 1 189 ? 2.476 16.944 2.135 1.00 54.62 189 VAL A C 1
ATOM 1493 O O . VAL A 1 189 ? 3.061 17.145 1.076 1.00 54.62 189 VAL A O 1
ATOM 1496 N N . ASP A 1 190 ? 3.036 16.250 3.123 1.00 51.47 190 ASP A N 1
ATOM 1497 C CA . ASP A 1 190 ? 4.415 15.787 3.059 1.00 51.47 190 ASP A CA 1
ATOM 1498 C C . ASP A 1 190 ? 4.450 14.360 2.522 1.00 51.47 190 ASP A C 1
ATOM 1500 O O . ASP A 1 190 ? 3.789 13.472 3.056 1.00 51.47 190 ASP A O 1
ATOM 1504 N N . GLY A 1 191 ? 5.204 14.152 1.439 1.00 58.47 191 GLY A N 1
ATOM 1505 C CA . GLY A 1 191 ? 5.230 12.937 0.617 1.00 58.47 191 GLY A CA 1
ATOM 1506 C C . GLY A 1 191 ? 5.750 11.657 1.287 1.00 58.47 191 GLY A C 1
ATOM 1507 O O . GLY A 1 191 ? 6.274 10.795 0.585 1.00 58.47 191 GLY A O 1
ATOM 1508 N N . ASP A 1 192 ? 5.636 11.535 2.606 1.00 75.69 192 ASP A N 1
ATOM 1509 C CA . ASP A 1 192 ? 5.914 10.346 3.399 1.00 75.69 192 ASP A CA 1
ATOM 1510 C C . ASP A 1 192 ? 4.607 9.679 3.850 1.00 75.69 192 ASP A C 1
ATOM 1512 O O . ASP A 1 192 ? 3.702 10.322 4.383 1.00 75.69 192 ASP A O 1
ATOM 1516 N N . LEU A 1 193 ? 4.526 8.351 3.726 1.00 88.81 193 LEU A N 1
ATOM 1517 C CA . LEU A 1 193 ? 3.387 7.583 4.230 1.00 88.81 193 LEU A CA 1
ATOM 1518 C C . LEU A 1 193 ? 3.408 7.507 5.770 1.00 88.81 193 LEU A C 1
ATOM 1520 O O . LEU A 1 193 ? 3.954 6.576 6.367 1.00 88.81 193 LEU A O 1
ATOM 1524 N N . GLN A 1 194 ? 2.808 8.507 6.415 1.00 87.81 194 GLN A N 1
ATOM 1525 C CA . GLN A 1 194 ? 2.678 8.591 7.878 1.00 87.81 194 GLN A CA 1
ATOM 1526 C C . GLN A 1 194 ? 1.287 8.174 8.378 1.00 87.81 194 GLN A C 1
ATOM 1528 O O . GLN A 1 194 ? 1.136 7.769 9.529 1.00 87.81 194 GLN A O 1
ATOM 1533 N N . ARG A 1 195 ? 0.266 8.259 7.517 1.00 88.69 195 ARG A N 1
ATOM 1534 C CA . ARG A 1 195 ? -1.103 7.824 7.814 1.00 88.69 195 ARG A CA 1
ATOM 1535 C C . ARG A 1 195 ? -1.822 7.308 6.575 1.00 88.69 195 ARG A C 1
ATOM 1537 O O . ARG A 1 195 ? -1.656 7.847 5.481 1.00 88.69 195 ARG A O 1
ATOM 1544 N N . LEU A 1 196 ? -2.680 6.317 6.775 1.00 92.81 196 LEU A N 1
ATOM 1545 C CA . LEU A 1 196 ? -3.723 5.958 5.826 1.00 92.81 196 LEU A CA 1
ATOM 1546 C C . LEU A 1 196 ? -4.920 6.867 6.078 1.00 92.81 196 LEU A C 1
ATOM 1548 O O . LEU A 1 196 ? -5.365 6.983 7.217 1.00 92.81 196 LEU A O 1
ATOM 1552 N N . ASN A 1 197 ? -5.435 7.500 5.031 1.00 91.50 197 ASN A N 1
ATOM 1553 C CA . ASN A 1 197 ? -6.713 8.191 5.055 1.00 91.50 197 ASN A CA 1
ATOM 1554 C C . ASN A 1 197 ? -7.670 7.462 4.118 1.00 91.50 197 ASN A C 1
ATOM 1556 O O . ASN A 1 197 ? -7.304 7.087 3.002 1.00 91.50 197 ASN A O 1
ATOM 1560 N N . PHE A 1 198 ? -8.901 7.304 4.574 1.00 93.00 198 PHE A N 1
ATOM 1561 C CA . PHE A 1 198 ? -9.975 6.709 3.804 1.00 93.00 198 PHE A CA 1
ATOM 1562 C C . PHE A 1 198 ? -10.983 7.797 3.464 1.00 93.00 198 PHE A C 1
ATOM 1564 O O . PHE A 1 198 ? -11.329 8.624 4.314 1.00 93.00 198 PHE A O 1
ATOM 1571 N N . ASP A 1 199 ? -11.417 7.808 2.210 1.00 91.06 199 ASP A N 1
ATOM 1572 C CA . ASP A 1 199 ? -12.336 8.809 1.685 1.00 91.06 199 ASP A CA 1
ATOM 1573 C C . ASP A 1 199 ? -13.785 8.312 1.849 1.00 91.06 199 ASP A C 1
ATOM 1575 O O . ASP A 1 199 ? -14.181 7.350 1.183 1.00 91.06 199 ASP A O 1
ATOM 1579 N N . PRO A 1 200 ? -14.593 8.950 2.721 1.00 91.44 200 PRO A N 1
ATOM 1580 C CA . PRO A 1 200 ? -15.932 8.468 3.051 1.00 91.44 200 PRO A CA 1
ATOM 1581 C C . PRO A 1 200 ? -16.916 8.406 1.887 1.00 91.44 200 PRO A C 1
ATOM 1583 O O . PRO A 1 200 ? -17.954 7.750 2.000 1.00 91.44 200 PRO A O 1
ATOM 1586 N N . THR A 1 201 ? -16.611 9.054 0.760 1.00 91.69 201 THR A N 1
ATOM 1587 C CA . THR A 1 201 ? -17.428 8.939 -0.452 1.00 91.69 201 THR A CA 1
ATOM 1588 C C . THR A 1 201 ? -17.353 7.540 -1.081 1.00 91.69 201 THR A C 1
ATOM 1590 O O . THR A 1 201 ? -18.281 7.147 -1.787 1.00 91.69 201 THR A O 1
ATOM 1593 N N . ARG A 1 202 ? -16.314 6.745 -0.768 1.00 93.06 202 ARG A N 1
ATOM 1594 C CA . ARG A 1 202 ? -16.111 5.360 -1.250 1.00 93.06 202 ARG A CA 1
ATOM 1595 C C . ARG A 1 202 ? -16.807 4.288 -0.401 1.00 93.06 202 ARG A C 1
ATOM 1597 O O . ARG A 1 202 ? -16.912 3.134 -0.818 1.00 93.06 202 ARG A O 1
ATOM 1604 N N . PHE A 1 203 ? -17.326 4.650 0.772 1.00 94.12 203 PHE A N 1
ATOM 1605 C CA . PHE A 1 203 ? -18.045 3.746 1.683 1.00 94.12 203 PHE A CA 1
ATOM 1606 C C . PHE A 1 203 ? -19.267 4.436 2.317 1.00 94.12 203 PHE A C 1
ATOM 1608 O O . PHE A 1 203 ? -19.382 4.547 3.541 1.00 94.12 203 PHE A O 1
ATOM 1615 N N . PRO A 1 204 ? -20.216 4.923 1.494 1.00 93.25 204 PRO A N 1
ATOM 1616 C CA . PRO A 1 204 ? -21.299 5.776 1.971 1.00 93.25 204 PRO A CA 1
ATOM 1617 C C . PRO A 1 204 ? -22.238 5.072 2.958 1.00 93.25 204 PRO A C 1
ATOM 1619 O O . PRO A 1 204 ? -22.820 5.738 3.808 1.00 93.25 204 PRO A O 1
ATOM 1622 N N . VAL A 1 205 ? -22.394 3.746 2.876 1.00 93.62 205 VAL A N 1
ATOM 1623 C CA . VAL A 1 205 ? -23.288 2.982 3.761 1.00 93.62 205 VAL A CA 1
ATOM 1624 C C . VAL A 1 205 ? -22.753 2.987 5.191 1.00 93.62 205 VAL A C 1
ATOM 1626 O O . VAL A 1 205 ? -23.436 3.446 6.109 1.00 93.62 205 VAL A O 1
ATOM 1629 N N . GLU A 1 206 ? -21.518 2.527 5.380 1.00 94.12 206 GLU A N 1
ATOM 1630 C CA . GLU A 1 206 ? -20.859 2.477 6.683 1.00 94.12 206 GLU A CA 1
ATOM 1631 C C . GLU A 1 206 ? -20.664 3.887 7.246 1.00 94.12 206 GLU A C 1
ATOM 1633 O O . GLU A 1 206 ? -20.887 4.130 8.436 1.00 94.12 206 GLU A O 1
ATOM 1638 N N . TRP A 1 207 ? -20.310 4.833 6.374 1.00 93.69 207 TRP A N 1
ATOM 1639 C CA . TRP A 1 207 ? -20.107 6.221 6.748 1.00 93.69 207 TRP A CA 1
ATOM 1640 C C . TRP A 1 207 ? -21.386 6.908 7.231 1.00 93.69 207 TRP A C 1
ATOM 1642 O O . TRP A 1 207 ? -21.401 7.522 8.299 1.00 93.69 207 TRP A O 1
ATOM 1652 N N . ASN A 1 208 ? -22.481 6.799 6.473 1.00 92.56 208 ASN A N 1
ATOM 1653 C CA . ASN A 1 208 ? -23.750 7.410 6.860 1.00 92.56 208 ASN A CA 1
ATOM 1654 C C . ASN A 1 208 ? -24.293 6.787 8.148 1.00 92.56 208 ASN A C 1
ATOM 1656 O O . ASN A 1 208 ? -24.769 7.523 9.007 1.00 92.56 208 ASN A O 1
ATOM 1660 N N . HIS A 1 209 ? -24.147 5.470 8.330 1.00 93.50 209 HIS A N 1
ATOM 1661 C CA . HIS A 1 209 ? -24.548 4.810 9.571 1.00 93.50 209 HIS A CA 1
ATOM 1662 C C . HIS A 1 209 ? -23.807 5.369 10.796 1.00 93.50 209 HIS A C 1
ATOM 1664 O O . HIS A 1 209 ? -24.436 5.677 11.811 1.00 93.50 209 HIS A O 1
ATOM 1670 N N . TYR A 1 210 ? -22.485 5.549 10.698 1.00 92.56 210 TYR A N 1
ATOM 1671 C CA . TYR A 1 210 ? -21.697 6.154 11.772 1.00 92.56 210 TYR A CA 1
ATOM 1672 C C . TYR A 1 210 ? -22.085 7.615 12.028 1.00 92.56 210 TYR A C 1
ATOM 1674 O O . TYR A 1 210 ? -22.272 7.990 13.182 1.00 92.56 210 TYR A O 1
ATOM 1682 N N . LYS A 1 211 ? -22.266 8.433 10.982 1.00 90.62 211 LYS A N 1
ATOM 1683 C CA . LYS A 1 211 ? -22.681 9.837 11.145 1.00 90.62 211 LYS A CA 1
ATOM 1684 C C . LYS A 1 211 ? -24.028 9.979 11.849 1.00 90.62 211 LYS A C 1
ATOM 1686 O O . LYS A 1 211 ? -24.187 10.877 12.669 1.00 90.62 211 LYS A O 1
ATOM 1691 N N . THR A 1 212 ? -24.996 9.113 11.542 1.00 91.56 212 THR A N 1
ATOM 1692 C CA . THR A 1 212 ? -26.305 9.134 12.212 1.00 91.56 212 THR A CA 1
ATOM 1693 C C . THR A 1 212 ? -26.186 8.739 13.685 1.00 91.56 212 THR A C 1
ATOM 1695 O O . THR A 1 212 ? -26.881 9.300 14.528 1.00 91.56 212 THR A O 1
ATOM 1698 N N . TYR A 1 213 ? -25.289 7.802 14.008 1.00 91.50 213 TYR A N 1
ATOM 1699 C CA . TYR A 1 213 ? -25.118 7.271 15.359 1.00 91.50 213 TYR A CA 1
ATOM 1700 C C . TYR A 1 213 ? -23.627 7.147 15.726 1.00 91.50 213 TYR A C 1
ATOM 1702 O O . TYR A 1 213 ? -23.085 6.034 15.692 1.00 91.50 213 TYR A O 1
ATOM 1710 N N . PRO A 1 214 ? -22.948 8.249 16.102 1.00 90.50 214 PRO A N 1
ATOM 1711 C CA . PRO A 1 214 ? -21.496 8.280 16.293 1.00 90.50 214 PRO A CA 1
ATOM 1712 C C . PRO A 1 214 ? -21.078 7.696 17.653 1.00 90.50 214 PRO A C 1
ATOM 1714 O O . PRO A 1 214 ? -20.553 8.390 18.520 1.00 90.50 214 PRO A O 1
ATOM 1717 N N . THR A 1 215 ? -21.349 6.405 17.847 1.00 90.75 215 THR A N 1
ATOM 1718 C CA . THR A 1 215 ? -21.017 5.637 19.055 1.00 90.75 215 THR A CA 1
ATOM 1719 C C . THR A 1 215 ? -19.712 4.860 18.881 1.00 90.75 215 THR A C 1
ATOM 1721 O O . THR A 1 215 ? -19.330 4.520 17.760 1.00 90.75 215 THR A O 1
ATOM 1724 N N . ASP A 1 216 ? -19.065 4.488 19.987 1.00 91.00 216 ASP A N 1
ATOM 1725 C CA . ASP A 1 216 ? -17.846 3.664 19.978 1.00 91.00 216 ASP A CA 1
ATOM 1726 C C . ASP A 1 216 ? -18.046 2.299 19.289 1.00 91.00 216 ASP A C 1
ATOM 1728 O O . ASP A 1 216 ? -17.162 1.796 18.589 1.00 91.00 216 ASP A O 1
ATOM 1732 N N . LEU A 1 217 ? -19.234 1.698 19.434 1.00 92.38 217 LEU A N 1
ATOM 1733 C CA . LEU A 1 217 ? -19.602 0.479 18.709 1.00 92.38 217 LEU A CA 1
ATOM 1734 C C . LEU A 1 217 ? -19.638 0.723 17.196 1.00 92.38 217 LEU A C 1
ATOM 1736 O O . LEU A 1 217 ? -19.083 -0.066 16.431 1.00 92.38 217 LEU A O 1
ATOM 1740 N N . ASN A 1 218 ? -20.269 1.811 16.758 1.00 92.94 218 ASN A N 1
ATOM 1741 C CA . ASN A 1 218 ? -20.389 2.115 15.335 1.00 92.94 218 ASN A CA 1
ATOM 1742 C C . ASN A 1 218 ? -19.060 2.569 14.726 1.00 92.94 218 ASN A C 1
ATOM 1744 O O . ASN A 1 218 ? -18.810 2.270 13.562 1.00 92.94 218 ASN A O 1
ATOM 1748 N N . LEU A 1 219 ? -18.169 3.184 15.510 1.00 93.31 219 LEU A N 1
ATOM 1749 C CA . LEU A 1 219 ? -16.794 3.458 15.094 1.00 93.31 219 LEU A CA 1
ATOM 1750 C C . LEU A 1 219 ? -16.016 2.158 14.836 1.00 93.31 219 LEU A C 1
ATOM 1752 O O . LEU A 1 219 ? -15.352 2.024 13.806 1.00 93.31 219 LEU A O 1
ATOM 1756 N N . ARG A 1 220 ? -16.149 1.165 15.728 1.00 94.56 220 ARG A N 1
ATOM 1757 C CA . ARG A 1 220 ? -15.567 -0.173 15.526 1.00 94.56 220 ARG A CA 1
ATOM 1758 C C . ARG A 1 220 ? -16.146 -0.888 14.312 1.00 94.56 220 ARG A C 1
ATOM 1760 O O . ARG A 1 220 ? -15.389 -1.509 13.576 1.00 94.56 220 ARG A O 1
ATOM 1767 N N . ARG A 1 221 ? -17.458 -0.788 14.078 1.00 95.06 221 ARG A N 1
ATOM 1768 C CA . ARG A 1 221 ? -18.109 -1.368 12.890 1.00 95.06 221 ARG A CA 1
ATOM 1769 C C . ARG A 1 221 ? -17.634 -0.711 11.598 1.00 95.06 221 ARG A C 1
ATOM 1771 O O . ARG A 1 221 ? -17.292 -1.430 10.667 1.00 95.06 221 ARG A O 1
ATOM 1778 N N . LEU A 1 222 ? -17.567 0.621 11.566 1.00 95.50 222 LEU A N 1
ATOM 1779 C CA . LEU A 1 222 ? -17.075 1.389 10.422 1.00 95.50 222 LEU A CA 1
ATOM 1780 C C . LEU A 1 222 ? -15.660 0.945 10.042 1.00 95.50 222 LEU A C 1
ATOM 1782 O O . LEU A 1 222 ? -15.428 0.496 8.925 1.00 95.50 222 LEU A O 1
ATOM 1786 N N . ILE A 1 223 ? -14.719 1.022 10.984 1.00 95.81 223 ILE A N 1
ATOM 1787 C CA . ILE A 1 223 ? -13.315 0.718 10.692 1.00 95.81 223 ILE A CA 1
ATOM 1788 C C . ILE A 1 223 ? -13.101 -0.786 10.500 1.00 95.81 223 ILE A C 1
ATOM 1790 O O . ILE A 1 223 ? -12.339 -1.185 9.624 1.00 95.81 223 ILE A O 1
ATOM 1794 N N . GLY A 1 224 ? -13.820 -1.632 11.239 1.00 95.88 224 GLY A N 1
ATOM 1795 C CA . GLY A 1 224 ? -13.810 -3.079 11.036 1.00 95.88 224 GLY A CA 1
ATOM 1796 C C . GLY A 1 224 ? -14.229 -3.470 9.617 1.00 95.88 224 GLY A C 1
ATOM 1797 O O . GLY A 1 224 ? -13.552 -4.280 8.991 1.00 95.88 224 GLY A O 1
ATOM 1798 N N . ALA A 1 225 ? -15.277 -2.849 9.067 1.00 95.25 225 ALA A N 1
ATOM 1799 C CA . ALA A 1 225 ? -15.707 -3.089 7.690 1.00 95.25 225 ALA A CA 1
ATOM 1800 C C . ALA A 1 225 ? -14.634 -2.681 6.665 1.00 95.25 225 ALA A C 1
ATOM 1802 O O . ALA A 1 225 ? -14.343 -3.450 5.747 1.00 95.25 225 ALA A O 1
ATOM 1803 N N . LEU A 1 226 ? -13.991 -1.519 6.852 1.00 94.88 226 LEU A N 1
ATOM 1804 C CA . LEU A 1 226 ? -12.884 -1.062 5.997 1.00 94.88 226 LEU A CA 1
ATOM 1805 C C . LEU A 1 226 ? -11.691 -2.029 6.031 1.00 94.88 226 LEU A C 1
ATOM 1807 O O . LEU A 1 226 ? -11.098 -2.333 4.992 1.00 94.88 226 LEU A O 1
ATOM 1811 N N . LEU A 1 227 ? -11.355 -2.553 7.214 1.00 94.88 227 LEU A N 1
ATOM 1812 C CA . LEU A 1 227 ? -10.289 -3.540 7.388 1.00 94.88 227 LEU A CA 1
ATOM 1813 C C . LEU A 1 227 ? -10.634 -4.866 6.692 1.00 94.88 227 LEU A C 1
ATOM 1815 O O . LEU A 1 227 ? -9.818 -5.386 5.933 1.00 94.88 227 LEU A O 1
ATOM 1819 N N . VAL A 1 228 ? -11.858 -5.376 6.849 1.00 93.56 228 VAL A N 1
ATOM 1820 C CA . VAL A 1 228 ? -12.303 -6.602 6.159 1.00 93.56 228 VAL A CA 1
ATOM 1821 C C . VAL A 1 228 ? -12.264 -6.435 4.638 1.00 93.56 228 VAL A C 1
ATOM 1823 O O . VAL A 1 228 ? -11.729 -7.288 3.929 1.00 93.56 228 VAL A O 1
ATOM 1826 N N . ARG A 1 229 ? -12.726 -5.294 4.112 1.00 91.12 229 ARG A N 1
ATOM 1827 C CA . ARG A 1 229 ? -12.623 -4.954 2.678 1.00 91.12 229 ARG A CA 1
ATOM 1828 C C . ARG A 1 229 ? -11.182 -4.811 2.199 1.00 91.12 229 ARG A C 1
ATOM 1830 O O . ARG A 1 229 ? -10.885 -5.093 1.037 1.00 91.12 229 ARG A O 1
ATOM 1837 N N . SER A 1 230 ? -10.273 -4.444 3.094 1.00 90.00 230 SER A N 1
ATOM 1838 C CA . SER A 1 230 ? -8.825 -4.415 2.858 1.00 90.00 230 SER A CA 1
ATOM 1839 C C . SER A 1 230 ? -8.149 -5.776 3.087 1.00 90.00 230 SER A C 1
ATOM 1841 O O . SER A 1 230 ? -6.929 -5.888 2.966 1.00 90.00 230 SER A O 1
ATOM 1843 N N . GLY A 1 231 ? -8.925 -6.834 3.351 1.00 89.81 231 GLY A N 1
ATOM 1844 C CA . GLY A 1 231 ? -8.441 -8.208 3.470 1.00 89.81 231 GLY A CA 1
ATOM 1845 C C . GLY A 1 231 ? -7.782 -8.544 4.798 1.00 89.81 231 GLY A C 1
ATOM 1846 O O . GLY A 1 231 ? -6.851 -9.348 4.817 1.00 89.81 231 GLY A O 1
ATOM 1847 N N . TYR A 1 232 ? -8.216 -7.894 5.873 1.00 93.12 232 TYR A N 1
ATOM 1848 C CA . TYR A 1 232 ? -7.859 -8.271 7.234 1.00 93.12 232 TYR A CA 1
ATOM 1849 C C . TYR A 1 232 ? -8.984 -9.077 7.880 1.00 93.12 232 TYR A C 1
ATOM 1851 O O . TYR A 1 232 ? -10.168 -8.824 7.660 1.00 93.12 232 TYR A O 1
ATOM 1859 N N . ASP A 1 233 ? -8.598 -10.004 8.743 1.00 93.62 233 ASP A N 1
ATOM 1860 C CA . ASP A 1 233 ? -9.487 -10.776 9.592 1.00 93.62 233 ASP A CA 1
ATOM 1861 C C . ASP A 1 233 ? -9.564 -10.082 10.955 1.00 93.62 233 ASP A C 1
ATOM 1863 O O . ASP A 1 233 ? -8.604 -10.080 11.733 1.00 93.62 233 ASP A O 1
ATOM 1867 N N . VAL A 1 234 ? -10.701 -9.441 11.225 1.00 95.69 234 VAL A N 1
ATOM 1868 C CA . VAL A 1 234 ? -10.953 -8.716 12.476 1.00 95.69 234 VAL A CA 1
ATOM 1869 C C . VAL A 1 234 ? -11.543 -9.677 13.502 1.00 95.69 234 VAL A C 1
ATOM 1871 O O . VAL A 1 234 ? -12.503 -10.388 13.205 1.00 95.69 234 VAL A O 1
ATOM 1874 N N . PHE A 1 235 ? -10.981 -9.704 14.713 1.00 96.06 235 PHE A N 1
ATOM 1875 C CA . PHE A 1 235 ? -11.536 -10.518 15.794 1.00 96.06 235 PHE A CA 1
ATOM 1876 C C . PHE A 1 235 ? -12.961 -10.047 16.156 1.00 96.06 235 PHE A C 1
ATOM 1878 O O . PHE A 1 235 ? -13.260 -8.854 16.028 1.00 96.06 235 PHE A O 1
ATOM 1885 N N . PRO A 1 236 ? -13.854 -10.952 16.604 1.00 94.25 236 PRO A N 1
ATOM 1886 C CA . PRO A 1 236 ? -15.240 -10.604 16.909 1.00 94.25 236 PRO A CA 1
ATOM 1887 C C . PRO A 1 236 ? -15.372 -9.442 17.902 1.00 94.25 236 PRO A C 1
ATOM 1889 O O . PRO A 1 236 ? -14.664 -9.374 18.905 1.00 94.25 236 PRO A O 1
ATOM 1892 N N . LEU A 1 237 ? -16.316 -8.536 17.637 1.00 93.00 237 LEU A N 1
ATOM 1893 C CA . LEU A 1 237 ? -16.605 -7.418 18.537 1.00 93.00 237 LEU A CA 1
ATOM 1894 C C . LEU A 1 237 ? -17.276 -7.918 19.821 1.00 93.00 237 LEU A C 1
ATOM 1896 O O . LEU A 1 237 ? -18.205 -8.722 19.768 1.00 93.00 237 LEU A O 1
ATOM 1900 N N . THR A 1 238 ? -16.857 -7.381 20.966 1.00 92.12 238 THR A N 1
ATOM 1901 C CA . THR A 1 238 ? -17.468 -7.672 22.268 1.00 92.12 238 THR A CA 1
ATOM 1902 C C . THR A 1 238 ? -18.526 -6.636 22.666 1.00 92.12 238 THR A C 1
ATOM 1904 O O . THR A 1 238 ? -18.677 -5.578 22.042 1.00 92.12 238 THR A O 1
ATOM 1907 N N . TYR A 1 239 ? -19.251 -6.929 23.750 1.00 87.81 239 TYR A N 1
ATOM 1908 C CA . TYR A 1 239 ? -20.274 -6.049 24.324 1.00 87.81 239 TYR A CA 1
ATOM 1909 C C . TYR A 1 239 ? -19.713 -4.852 25.106 1.00 87.81 239 TYR A C 1
ATOM 1911 O O . TYR A 1 239 ? -20.430 -3.873 25.287 1.00 87.81 239 TYR A O 1
ATOM 1919 N N . GLU A 1 240 ? -18.451 -4.880 25.554 1.00 89.44 240 GLU A N 1
ATOM 1920 C CA . GLU A 1 240 ? -17.834 -3.687 26.146 1.00 89.44 240 GLU A CA 1
ATOM 1921 C C . GLU A 1 240 ? -17.436 -2.738 25.016 1.00 89.44 240 GLU A C 1
ATOM 1923 O O . GLU A 1 240 ? -16.751 -3.113 24.055 1.00 89.44 240 GLU A O 1
ATOM 1928 N N . HIS A 1 241 ? -17.940 -1.511 25.091 1.00 81.50 241 HIS A N 1
ATOM 1929 C CA . HIS A 1 241 ? -17.804 -0.529 24.027 1.00 81.50 241 HIS A CA 1
ATOM 1930 C C . HIS A 1 241 ? -16.955 0.676 24.404 1.00 81.50 241 HIS A C 1
ATOM 1932 O O . HIS A 1 241 ? -16.504 1.364 23.497 1.00 81.50 241 HIS A O 1
ATOM 1938 N N . ARG A 1 242 ? -16.644 0.877 25.688 1.00 82.44 242 ARG A N 1
ATOM 1939 C CA . ARG A 1 242 ? -15.719 1.928 26.115 1.00 82.44 242 ARG A CA 1
ATOM 1940 C C . ARG A 1 242 ? -14.314 1.663 25.584 1.00 82.44 242 ARG A C 1
ATOM 1942 O O . ARG A 1 242 ? -13.852 0.523 25.575 1.00 82.44 242 ARG A O 1
ATOM 1949 N N . MET A 1 243 ? -13.620 2.739 25.209 1.00 84.75 243 MET A N 1
ATOM 1950 C CA . MET A 1 243 ? -12.258 2.692 24.657 1.00 84.75 243 MET A CA 1
ATOM 1951 C C . MET A 1 243 ? -12.202 1.787 23.414 1.00 84.75 243 MET A C 1
ATOM 1953 O O . MET A 1 243 ? -11.616 0.696 23.457 1.00 84.75 243 MET A O 1
ATOM 1957 N N . PRO A 1 244 ? -12.858 2.201 22.313 1.00 89.56 244 PRO A N 1
ATOM 1958 C CA . PRO A 1 244 ? -13.060 1.346 21.155 1.00 89.56 244 PRO A CA 1
ATOM 1959 C C . PRO A 1 244 ? -11.716 0.839 20.631 1.00 89.56 244 PRO A C 1
ATOM 1961 O O . PRO A 1 244 ? -10.823 1.606 20.284 1.00 89.56 244 PRO A O 1
ATOM 1964 N N . THR A 1 245 ? -11.573 -0.482 20.611 1.00 93.50 245 THR A N 1
ATOM 1965 C CA . THR A 1 245 ? -10.344 -1.176 20.227 1.00 93.50 245 THR A CA 1
ATOM 1966 C C . THR A 1 245 ? -10.683 -2.266 19.222 1.00 93.50 245 THR A C 1
ATOM 1968 O O . THR A 1 245 ? -11.696 -2.955 19.374 1.00 93.50 245 THR A O 1
ATOM 1971 N N . LEU A 1 246 ? -9.842 -2.416 18.203 1.00 96.38 246 LEU A N 1
ATOM 1972 C CA . LEU A 1 246 ? -9.890 -3.522 17.255 1.00 96.38 246 LEU A CA 1
ATOM 1973 C C . LEU A 1 246 ? -8.573 -4.287 17.314 1.00 96.38 246 LEU A C 1
ATOM 1975 O O . LEU A 1 246 ? -7.496 -3.695 17.286 1.00 96.38 246 LEU A O 1
ATOM 1979 N N . VAL A 1 247 ? -8.676 -5.609 17.357 1.00 96.88 247 VAL A N 1
ATOM 1980 C CA . VAL A 1 247 ? -7.549 -6.509 17.127 1.00 96.88 247 VAL A CA 1
ATOM 1981 C C . VAL A 1 247 ? -7.844 -7.247 15.840 1.00 96.88 247 VAL A C 1
ATOM 1983 O O . VAL A 1 247 ? -8.974 -7.683 15.610 1.00 96.88 247 VAL A O 1
ATOM 1986 N N . PHE A 1 248 ? -6.849 -7.351 14.975 1.00 96.56 248 PHE A N 1
ATOM 1987 C CA . PHE A 1 248 ? -7.006 -8.006 13.689 1.00 96.56 248 PHE A CA 1
ATOM 1988 C C . PHE A 1 248 ? -5.675 -8.553 13.199 1.00 96.56 248 PHE A C 1
ATOM 1990 O O . PHE A 1 248 ? -4.605 -8.241 13.725 1.00 96.56 248 PHE A O 1
ATOM 1997 N N . ARG A 1 249 ? -5.755 -9.403 12.187 1.00 93.50 249 ARG A N 1
ATOM 1998 C CA . ARG A 1 249 ? -4.603 -10.008 11.527 1.00 93.50 249 ARG A CA 1
ATOM 1999 C C . ARG A 1 249 ? -4.858 -10.090 10.036 1.00 93.50 249 ARG A C 1
ATOM 2001 O O . ARG A 1 249 ? -5.952 -9.802 9.565 1.00 93.50 249 ARG A O 1
ATOM 2008 N N . ARG A 1 250 ? -3.853 -10.517 9.294 1.00 87.94 250 ARG A N 1
ATOM 2009 C CA . ARG A 1 250 ? -4.026 -10.971 7.919 1.00 87.94 250 ARG A CA 1
ATOM 2010 C C . ARG A 1 250 ? -3.682 -12.452 7.910 1.00 87.94 250 ARG A C 1
ATOM 2012 O O . ARG A 1 250 ? -2.611 -12.794 8.396 1.00 87.94 250 ARG A O 1
ATOM 2019 N N . ASN A 1 251 ? -4.560 -13.321 7.400 1.00 74.19 251 ASN A N 1
ATOM 2020 C CA . ASN A 1 251 ? -4.367 -14.784 7.433 1.00 74.19 251 ASN A CA 1
ATOM 2021 C C . ASN A 1 251 ? -2.983 -15.274 6.959 1.00 74.19 251 ASN A C 1
ATOM 2023 O O . ASN A 1 251 ? -2.550 -16.353 7.351 1.00 74.19 251 ASN A O 1
ATOM 2027 N N . SER A 1 252 ? -2.283 -14.499 6.130 1.00 69.12 252 SER A N 1
ATOM 2028 C CA . SER A 1 252 ? -0.963 -14.836 5.598 1.00 69.12 252 SER A CA 1
ATOM 2029 C C . SER A 1 252 ? 0.230 -14.355 6.433 1.00 69.12 252 SER A C 1
ATOM 2031 O O . SER A 1 252 ? 1.365 -14.645 6.057 1.00 69.12 252 SER A O 1
ATOM 2033 N N . HIS A 1 253 ? 0.013 -13.590 7.509 1.00 78.06 253 HIS A N 1
ATOM 2034 C CA . HIS A 1 253 ? 1.067 -13.008 8.347 1.00 78.06 253 HIS A CA 1
ATOM 2035 C C . HIS A 1 253 ? 0.917 -13.427 9.806 1.00 78.06 253 HIS A C 1
ATOM 2037 O O . HIS A 1 253 ? -0.181 -13.614 10.322 1.00 78.06 253 HIS A O 1
ATOM 2043 N N . ASP A 1 254 ? 2.051 -13.532 10.487 1.00 83.94 254 ASP A N 1
ATOM 2044 C CA . ASP A 1 254 ? 2.145 -13.815 11.919 1.00 83.94 254 ASP A CA 1
ATOM 2045 C C . ASP A 1 254 ? 2.042 -12.552 12.791 1.00 83.94 254 ASP A C 1
ATOM 2047 O O . ASP A 1 254 ? 2.090 -12.634 14.020 1.00 83.94 254 ASP A O 1
ATOM 2051 N N . GLN A 1 255 ? 1.886 -11.387 12.159 1.00 91.06 255 GLN A N 1
ATOM 2052 C CA . GLN A 1 255 ? 1.686 -10.119 12.838 1.00 91.06 255 GLN A CA 1
ATOM 2053 C C . GLN A 1 255 ? 0.248 -9.956 13.326 1.00 91.06 255 GLN A C 1
ATOM 2055 O O . GLN A 1 255 ? -0.719 -10.274 12.627 1.00 91.06 255 GLN A O 1
ATOM 2060 N N . ILE A 1 256 ? 0.121 -9.386 14.522 1.00 95.19 256 ILE A N 1
ATOM 2061 C CA . ILE A 1 256 ? -1.154 -8.966 15.097 1.00 95.19 256 ILE A CA 1
ATOM 2062 C C . ILE A 1 256 ? -1.182 -7.444 15.143 1.00 95.19 256 ILE A C 1
ATOM 2064 O O . ILE A 1 256 ? -0.254 -6.803 15.634 1.00 95.19 256 ILE A O 1
ATOM 2068 N N . TYR A 1 257 ? -2.266 -6.861 14.652 1.00 96.38 257 TYR A N 1
ATOM 2069 C CA . TYR A 1 257 ? -2.483 -5.425 14.689 1.00 96.38 257 TYR A CA 1
ATOM 2070 C C . TYR A 1 257 ? -3.382 -5.081 15.872 1.00 96.38 257 TYR A C 1
ATOM 2072 O O . TYR A 1 257 ? -4.454 -5.668 16.045 1.00 96.38 257 TYR A O 1
ATOM 2080 N N . PHE A 1 258 ? -2.946 -4.114 16.677 1.00 96.06 258 PHE A N 1
ATOM 2081 C CA . PHE A 1 258 ? -3.714 -3.567 17.788 1.00 96.06 258 PHE A CA 1
ATOM 2082 C C . PHE A 1 258 ? -4.067 -2.115 17.483 1.00 96.06 258 PHE A C 1
ATOM 2084 O O . PHE A 1 258 ? -3.184 -1.261 17.439 1.00 96.06 258 PHE A O 1
ATOM 2091 N N . LEU A 1 259 ? -5.350 -1.831 17.268 1.00 95.38 259 LEU A N 1
ATOM 2092 C CA . LEU A 1 259 ? -5.831 -0.527 16.829 1.00 95.38 259 LEU A CA 1
ATOM 2093 C C . LEU A 1 259 ? -6.714 0.123 17.892 1.00 95.38 259 LEU A C 1
ATOM 2095 O O . LEU A 1 259 ? -7.846 -0.306 18.127 1.00 95.38 259 LEU A O 1
ATOM 2099 N N . LYS A 1 260 ? -6.197 1.197 18.492 1.00 92.06 260 LYS A N 1
ATOM 2100 C CA . LYS A 1 260 ? -6.956 2.091 19.375 1.00 92.06 260 LYS A CA 1
ATOM 2101 C C . LYS A 1 260 ? -7.746 3.076 18.526 1.00 92.06 260 LYS A C 1
ATOM 2103 O O . LYS A 1 260 ? -7.185 3.698 17.624 1.00 92.06 260 LYS A O 1
ATOM 2108 N N . LEU A 1 261 ? -9.033 3.227 18.814 1.00 90.88 261 LEU A N 1
ATOM 2109 C CA . LEU A 1 261 ? -9.913 4.124 18.079 1.00 90.88 261 LEU A CA 1
ATOM 2110 C C . LEU A 1 261 ? -10.301 5.342 18.915 1.00 90.88 261 LEU A C 1
ATOM 2112 O O . LEU A 1 261 ? -10.460 5.258 20.131 1.00 90.88 261 LEU A O 1
ATOM 2116 N N . GLY A 1 262 ? -10.503 6.472 18.246 1.00 84.56 262 GLY A N 1
ATOM 2117 C CA . GLY A 1 262 ? -11.111 7.648 18.859 1.00 84.56 262 GLY A CA 1
ATOM 2118 C C . GLY A 1 262 ? -11.556 8.687 17.836 1.00 84.56 262 GLY A C 1
ATOM 2119 O O . GLY A 1 262 ? -11.093 8.702 16.698 1.00 84.56 262 GLY A O 1
ATOM 2120 N N . ALA A 1 263 ? -12.468 9.565 18.239 1.00 75.38 263 ALA A N 1
ATOM 2121 C CA . ALA A 1 263 ? -12.791 10.764 17.474 1.00 75.38 263 ALA A CA 1
ATOM 2122 C C . ALA A 1 263 ? -11.880 11.904 17.944 1.00 75.38 263 ALA A C 1
ATOM 2124 O O . ALA A 1 263 ? -11.796 12.156 19.146 1.00 75.38 263 ALA A O 1
ATOM 2125 N N . VAL A 1 264 ? -11.196 12.579 17.017 1.00 70.62 264 VAL A N 1
ATOM 2126 C CA . VAL A 1 264 ? -10.270 13.671 17.361 1.00 70.62 264 VAL A CA 1
ATOM 2127 C C . VAL A 1 264 ? -10.705 14.982 16.740 1.00 70.62 264 VAL A C 1
ATOM 2129 O O . VAL A 1 264 ? -10.960 15.071 15.538 1.00 70.62 264 VAL A O 1
ATOM 2132 N N . GLU A 1 265 ? -10.727 16.010 17.584 1.00 59.97 265 GLU A N 1
ATOM 2133 C CA . GLU A 1 265 ? -10.930 17.406 17.219 1.00 59.97 265 GLU A CA 1
ATOM 2134 C C . GLU A 1 265 ? -9.572 18.114 17.235 1.00 59.97 265 GLU A C 1
ATOM 2136 O O . GLU A 1 265 ? -9.129 18.529 18.294 1.00 59.97 265 GLU A O 1
ATOM 2141 N N . HIS A 1 266 ? -8.905 18.224 16.079 1.00 55.00 266 HIS A N 1
ATOM 2142 C CA . HIS A 1 266 ? -7.676 19.002 15.782 1.00 55.00 266 HIS A CA 1
ATOM 2143 C C . HIS A 1 266 ? -6.409 18.808 16.662 1.00 55.00 266 HIS A C 1
ATOM 2145 O O . HIS A 1 266 ? -5.298 18.962 16.156 1.00 55.00 266 HIS A O 1
ATOM 2151 N N . VAL A 1 267 ? -6.516 18.445 17.940 1.00 52.75 267 VAL A N 1
ATOM 2152 C CA . VAL A 1 267 ? -5.470 18.488 18.975 1.00 52.75 267 VAL A CA 1
ATOM 2153 C C . VAL A 1 267 ? -4.875 17.094 19.207 1.00 52.75 267 VAL A C 1
ATOM 2155 O O . VAL A 1 267 ? -4.662 16.669 20.333 1.00 52.75 267 VAL A O 1
ATOM 2158 N N . GLY A 1 268 ? -4.589 16.363 18.126 1.00 59.22 268 GLY A N 1
ATOM 2159 C CA . GLY A 1 268 ? -3.869 15.083 18.182 1.00 59.22 268 GLY A CA 1
ATOM 2160 C C . GLY A 1 268 ? -4.491 14.004 19.086 1.00 59.22 268 GLY A C 1
ATOM 2161 O O . GLY A 1 268 ? -5.588 14.146 19.619 1.00 59.22 268 GLY A O 1
ATOM 2162 N N . PHE A 1 269 ? -3.777 12.892 19.257 1.00 64.31 269 PHE A N 1
ATOM 2163 C CA . PHE A 1 269 ? -4.132 11.864 20.240 1.00 64.31 269 PHE A CA 1
ATOM 2164 C C . PHE A 1 269 ? -3.216 11.955 21.448 1.00 64.31 269 PHE A C 1
ATOM 2166 O O . PHE A 1 269 ? -2.001 11.818 21.313 1.00 64.31 269 PHE A O 1
ATOM 2173 N N . SER A 1 270 ? -3.805 12.117 22.631 1.00 60.47 270 SER A N 1
ATOM 2174 C CA . SER A 1 270 ? -3.121 11.919 23.907 1.00 60.47 270 SER A CA 1
ATOM 2175 C C . SER A 1 270 ? -3.380 10.498 24.403 1.00 60.47 270 SER A C 1
ATOM 2177 O O . SER A 1 270 ? -4.531 10.135 24.634 1.00 60.47 270 SER A O 1
ATOM 2179 N N . HIS A 1 271 ? -2.330 9.711 24.627 1.00 68.44 271 HIS A N 1
ATOM 2180 C CA . HIS A 1 271 ? -2.448 8.362 25.188 1.00 68.44 271 HIS A CA 1
ATOM 2181 C C . HIS A 1 271 ? -1.231 8.002 26.059 1.00 68.44 271 HIS A C 1
ATOM 2183 O O . HIS A 1 271 ? -0.207 8.689 26.042 1.00 68.44 271 HIS A O 1
ATOM 2189 N N . THR A 1 272 ? -1.346 6.910 26.817 1.00 63.97 272 THR A N 1
ATOM 2190 C CA . THR A 1 272 ? -0.252 6.332 27.612 1.00 63.97 272 THR A CA 1
ATOM 2191 C C . THR A 1 272 ? 0.127 4.980 27.002 1.00 63.97 272 THR A C 1
ATOM 2193 O O . THR A 1 272 ? -0.574 3.997 27.244 1.00 63.97 272 THR A O 1
ATOM 2196 N N . PRO A 1 273 ? 1.168 4.913 26.156 1.00 68.44 273 PRO A N 1
ATOM 2197 C CA . PRO A 1 273 ? 1.542 3.677 25.479 1.00 68.44 273 PRO A CA 1
ATOM 2198 C C . PRO A 1 273 ? 2.263 2.725 26.430 1.00 68.44 273 PRO A C 1
ATOM 2200 O O . PRO A 1 273 ? 3.016 3.153 27.298 1.00 68.44 273 PRO A O 1
ATOM 2203 N N . GLY A 1 274 ? 2.112 1.421 26.209 1.00 70.75 274 GLY A N 1
ATOM 2204 C CA . GLY A 1 274 ? 2.899 0.374 26.881 1.00 70.75 274 GLY A CA 1
ATOM 2205 C C . GLY A 1 274 ? 2.185 -0.346 28.015 1.00 70.75 274 GLY A C 1
ATOM 2206 O O . GLY A 1 274 ? 2.648 -1.406 28.418 1.00 70.75 274 GLY A O 1
ATOM 2207 N N . ASN A 1 275 ? 1.045 0.169 28.472 1.00 74.44 275 ASN A N 1
ATOM 2208 C CA . ASN A 1 275 ? 0.262 -0.444 29.545 1.00 74.44 275 ASN A CA 1
ATOM 2209 C C . ASN A 1 275 ? -0.995 -1.159 29.034 1.00 74.44 275 ASN A C 1
ATOM 2211 O O . ASN A 1 275 ? -1.824 -1.575 29.837 1.00 74.44 275 ASN A O 1
ATOM 2215 N N . GLU A 1 276 ? -1.155 -1.319 27.715 1.00 83.44 276 GLU A N 1
ATOM 2216 C CA . GLU A 1 276 ? -2.377 -1.880 27.133 1.00 83.44 276 GLU A CA 1
ATOM 2217 C C . GLU A 1 276 ? -2.677 -3.290 27.656 1.00 83.44 276 GLU A C 1
ATOM 2219 O O . GLU A 1 276 ? -3.812 -3.565 28.031 1.00 83.44 276 GLU A O 1
ATOM 2224 N N . LEU A 1 277 ? -1.664 -4.160 27.746 1.00 84.31 277 LEU A N 1
ATOM 2225 C CA . LEU A 1 277 ? -1.814 -5.528 28.265 1.00 84.31 277 LEU A CA 1
ATOM 2226 C C . LEU A 1 277 ? -2.013 -5.601 29.784 1.00 84.31 277 LEU A C 1
ATOM 2228 O O . LEU A 1 277 ? -2.507 -6.609 30.279 1.00 84.31 277 LEU A O 1
ATOM 2232 N N . ALA A 1 278 ? -1.631 -4.554 30.517 1.00 84.75 278 ALA A N 1
ATOM 2233 C CA . ALA A 1 278 ? -1.835 -4.468 31.960 1.00 84.75 278 ALA A CA 1
ATOM 2234 C C . ALA A 1 278 ? -3.238 -3.946 32.324 1.00 84.75 278 ALA A C 1
ATOM 2236 O O . ALA A 1 278 ? -3.608 -3.947 33.496 1.00 84.75 278 ALA A O 1
ATOM 2237 N N . ASP A 1 279 ? -4.019 -3.490 31.339 1.00 85.62 279 ASP A N 1
ATOM 2238 C CA . ASP A 1 279 ? -5.362 -2.964 31.556 1.00 85.62 279 ASP A CA 1
ATOM 2239 C C . ASP A 1 279 ? -6.346 -4.103 31.899 1.00 85.62 279 ASP A C 1
ATOM 2241 O O . ASP A 1 279 ? -6.623 -4.955 31.045 1.00 85.62 279 ASP A O 1
ATOM 2245 N N . PRO A 1 280 ? -6.941 -4.112 33.109 1.00 87.00 280 PRO A N 1
ATOM 2246 C CA . PRO A 1 280 ? -7.842 -5.179 33.541 1.00 87.00 280 PRO A CA 1
ATOM 2247 C C . PRO A 1 280 ? -9.136 -5.245 32.718 1.00 87.00 280 PRO A C 1
ATOM 2249 O O . PRO A 1 280 ? -9.798 -6.281 32.698 1.00 87.00 280 PRO A O 1
ATOM 2252 N N . SER A 1 281 ? -9.504 -4.167 32.017 1.00 88.50 281 SER A N 1
ATOM 2253 C CA . SER A 1 281 ? -10.676 -4.136 31.136 1.00 88.50 281 SER A CA 1
ATOM 2254 C C . SER A 1 281 ? -10.400 -4.698 29.739 1.00 88.50 281 SER A C 1
ATOM 2256 O O . SER A 1 281 ? -11.340 -4.947 28.980 1.00 88.50 281 SER A O 1
ATOM 2258 N N . LEU A 1 282 ? -9.130 -4.935 29.377 1.00 90.50 282 LEU A N 1
ATOM 2259 C CA . LEU A 1 282 ? -8.759 -5.384 28.038 1.00 90.50 282 LEU A CA 1
ATOM 2260 C C . LEU A 1 282 ? -9.486 -6.669 27.599 1.00 90.50 282 LEU A C 1
ATOM 2262 O O . LEU A 1 282 ? -10.064 -6.634 26.510 1.00 90.50 282 LEU A O 1
ATOM 2266 N N . PRO A 1 283 ? -9.551 -7.754 28.402 1.00 91.94 283 PRO A N 1
ATOM 2267 C CA . PRO A 1 283 ? -10.213 -8.991 27.985 1.00 91.94 283 PRO A CA 1
ATOM 2268 C C . PRO A 1 283 ? -11.688 -8.780 27.618 1.00 91.94 283 PRO A C 1
ATOM 2270 O O . PRO A 1 283 ? -12.170 -9.350 26.642 1.00 91.94 283 PRO A O 1
ATOM 2273 N N . ALA A 1 284 ? -12.393 -7.908 28.347 1.00 91.88 284 ALA A N 1
ATOM 2274 C CA . ALA A 1 284 ? -13.786 -7.578 28.061 1.00 91.88 284 ALA A CA 1
ATOM 2275 C C . ALA A 1 284 ? -13.946 -6.780 26.753 1.00 91.88 284 ALA A C 1
ATOM 2277 O O . ALA A 1 284 ? -14.958 -6.931 26.070 1.00 91.88 284 ALA A O 1
ATOM 2278 N N . ARG A 1 285 ? -12.957 -5.954 26.377 1.00 90.62 285 ARG A N 1
ATOM 2279 C CA . ARG A 1 285 ? -12.986 -5.105 25.167 1.00 90.62 285 ARG A CA 1
ATOM 2280 C C . ARG A 1 285 ? -12.639 -5.833 23.871 1.00 90.62 285 ARG A C 1
ATOM 2282 O O . ARG A 1 285 ? -13.188 -5.478 22.831 1.00 90.62 285 ARG A O 1
ATOM 2289 N N . ILE A 1 286 ? -11.699 -6.781 23.919 1.00 93.69 286 ILE A N 1
ATOM 2290 C CA . ILE A 1 286 ? -11.178 -7.459 22.715 1.00 93.69 286 ILE A CA 1
ATOM 2291 C C . ILE A 1 286 ? -11.560 -8.941 22.636 1.00 93.69 286 ILE A C 1
ATOM 2293 O O . ILE A 1 286 ? -11.475 -9.528 21.564 1.00 93.69 286 ILE A O 1
ATOM 2297 N N . GLY A 1 287 ? -12.011 -9.538 23.742 1.00 94.25 287 GLY A N 1
ATOM 2298 C CA . GLY A 1 287 ? -12.339 -10.959 23.827 1.00 94.25 287 GLY A CA 1
ATOM 2299 C C . GLY A 1 287 ? -11.126 -11.837 24.147 1.00 94.25 287 GLY A C 1
ATOM 2300 O O . GLY A 1 287 ? -9.971 -11.423 24.030 1.00 94.25 287 GLY A O 1
ATOM 2301 N N . THR A 1 288 ? -11.396 -13.074 24.564 1.00 93.31 288 THR A N 1
ATOM 2302 C CA . THR A 1 288 ? -10.375 -14.047 24.990 1.00 93.31 288 THR A CA 1
ATOM 2303 C C . THR A 1 288 ? -9.441 -14.448 23.853 1.00 93.31 288 THR A C 1
ATOM 2305 O O . THR A 1 288 ? -8.225 -14.453 24.033 1.00 93.31 288 THR A O 1
ATOM 2308 N N . ASP A 1 289 ? -9.991 -14.712 22.669 1.00 94.50 289 ASP A N 1
ATOM 2309 C CA . ASP A 1 289 ? -9.225 -15.212 21.523 1.00 94.50 289 ASP A CA 1
ATOM 2310 C C . ASP A 1 289 ? -8.251 -14.147 21.003 1.00 94.50 289 ASP A C 1
ATOM 2312 O O . ASP A 1 289 ? -7.080 -14.426 20.733 1.00 94.50 289 ASP A O 1
ATOM 2316 N N . ALA A 1 290 ? -8.715 -12.895 20.931 1.00 95.25 290 ALA A N 1
ATOM 2317 C CA . ALA A 1 290 ? -7.880 -11.760 20.558 1.00 95.25 290 ALA A CA 1
ATOM 2318 C C . ALA A 1 290 ? -6.781 -11.507 21.594 1.00 95.25 290 ALA A C 1
ATOM 2320 O O . ALA A 1 290 ? -5.643 -11.231 21.222 1.00 95.25 290 ALA A O 1
ATOM 2321 N N . LEU A 1 291 ? -7.099 -11.622 22.889 1.00 95.12 291 LEU A N 1
ATOM 2322 C CA . LEU A 1 291 ? -6.122 -11.463 23.964 1.00 95.12 291 LEU A CA 1
ATOM 2323 C C . LEU A 1 291 ? -5.027 -12.531 23.898 1.00 95.12 291 LEU A C 1
ATOM 2325 O O . LEU A 1 291 ? -3.847 -12.206 24.044 1.00 95.12 291 LEU A O 1
ATOM 2329 N N . GLN A 1 292 ? -5.391 -13.790 23.648 1.00 94.81 292 GLN A N 1
ATOM 2330 C CA . GLN A 1 292 ? -4.429 -14.880 23.493 1.00 94.81 292 GLN A CA 1
ATOM 2331 C C . GLN A 1 292 ? -3.504 -14.641 22.292 1.00 94.81 292 GLN A C 1
ATOM 2333 O O . GLN A 1 292 ? -2.279 -14.760 22.416 1.00 94.81 292 GLN A O 1
ATOM 2338 N N . ALA A 1 293 ? -4.072 -14.257 21.144 1.00 94.56 293 ALA A N 1
ATOM 2339 C CA . ALA A 1 293 ? -3.304 -13.928 19.947 1.00 94.56 293 ALA A CA 1
ATOM 2340 C C . ALA A 1 293 ? -2.361 -12.738 20.186 1.00 94.56 293 ALA A C 1
ATOM 2342 O O . ALA A 1 293 ? -1.173 -12.816 19.868 1.00 94.56 293 ALA A O 1
ATOM 2343 N N . LEU A 1 294 ? -2.862 -11.668 20.809 1.00 94.62 294 LEU A N 1
ATOM 2344 C CA . LEU A 1 294 ? -2.087 -10.472 21.134 1.00 94.62 294 LEU A CA 1
ATOM 2345 C C . LEU A 1 294 ? -0.943 -10.781 22.105 1.00 94.62 294 LEU A C 1
ATOM 2347 O O . LEU A 1 294 ? 0.180 -10.330 21.890 1.00 94.62 294 LEU A O 1
ATOM 2351 N N . THR A 1 295 ? -1.195 -11.573 23.149 1.00 93.62 295 THR A N 1
ATOM 2352 C CA . THR A 1 295 ? -0.175 -11.953 24.142 1.00 93.62 295 THR A CA 1
ATOM 2353 C C . THR A 1 295 ? 0.940 -12.772 23.493 1.00 93.62 295 THR A C 1
ATOM 2355 O O . THR A 1 295 ? 2.122 -12.482 23.683 1.00 93.62 295 THR A O 1
ATOM 2358 N N . THR A 1 296 ? 0.568 -13.744 22.655 1.00 94.06 296 THR A N 1
ATOM 2359 C CA . THR A 1 296 ? 1.514 -14.575 21.895 1.00 94.06 296 THR A CA 1
ATOM 2360 C C . THR A 1 296 ? 2.368 -13.726 20.954 1.00 94.06 296 THR A C 1
ATOM 2362 O O . THR A 1 296 ? 3.594 -13.836 20.955 1.00 94.06 296 THR A O 1
ATOM 2365 N N . ALA A 1 297 ? 1.741 -12.836 20.181 1.00 93.88 297 AL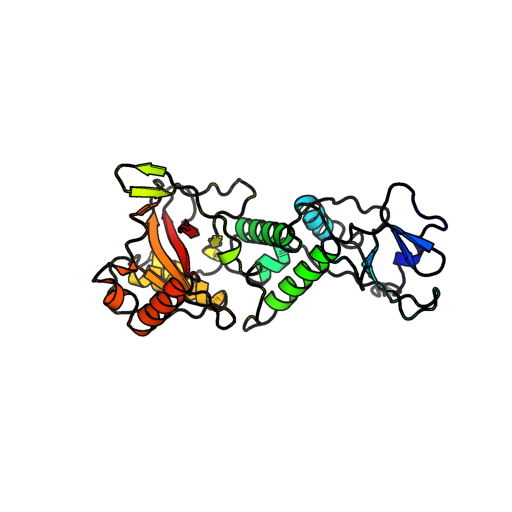A A N 1
ATOM 2366 C CA . ALA A 1 297 ? 2.448 -11.948 19.264 1.00 93.88 297 ALA A CA 1
ATOM 2367 C C . ALA A 1 297 ? 3.339 -10.937 19.999 1.00 93.88 297 ALA A C 1
ATOM 2369 O O . ALA A 1 297 ? 4.423 -10.616 19.515 1.00 93.88 297 ALA A O 1
ATOM 2370 N N . THR A 1 298 ? 2.930 -10.471 21.183 1.00 92.75 298 THR A N 1
ATOM 2371 C CA . THR A 1 298 ? 3.743 -9.572 22.019 1.00 92.75 298 THR A CA 1
ATOM 2372 C C . THR A 1 298 ? 5.025 -10.263 22.468 1.00 92.75 298 THR A C 1
ATOM 2374 O O . THR A 1 298 ? 6.104 -9.699 22.303 1.00 92.75 298 THR A O 1
ATOM 2377 N N . ALA A 1 299 ? 4.930 -11.507 22.949 1.00 92.75 299 ALA A N 1
ATOM 2378 C CA . ALA A 1 299 ? 6.096 -12.299 23.345 1.00 92.75 299 ALA A CA 1
ATOM 2379 C C . ALA A 1 299 ? 7.082 -12.544 22.184 1.00 92.75 299 ALA A C 1
ATOM 2381 O O . ALA A 1 299 ? 8.271 -12.742 22.412 1.00 92.75 299 ALA A O 1
ATOM 2382 N N . GLN A 1 300 ? 6.598 -12.504 20.938 1.00 93.69 300 GLN A N 1
ATOM 2383 C CA . GLN A 1 300 ? 7.401 -12.683 19.724 1.00 93.69 300 GLN A CA 1
ATOM 2384 C C . GLN A 1 300 ? 7.834 -11.363 19.065 1.00 93.69 300 GLN A C 1
ATOM 2386 O O . GLN A 1 300 ? 8.484 -11.401 18.023 1.00 93.69 300 GLN A O 1
ATOM 2391 N N . ASN A 1 301 ? 7.476 -10.208 19.639 1.00 91.25 301 ASN A N 1
ATOM 2392 C CA . ASN A 1 301 ? 7.694 -8.879 19.058 1.00 91.25 301 ASN A CA 1
ATOM 2393 C C . ASN A 1 301 ? 7.069 -8.702 17.653 1.00 91.25 301 ASN A C 1
ATOM 2395 O O . ASN A 1 301 ? 7.670 -8.126 16.747 1.00 91.25 301 ASN A O 1
ATOM 2399 N N . LYS A 1 302 ? 5.850 -9.223 17.468 1.00 93.56 302 LYS A N 1
ATOM 2400 C CA . LYS A 1 302 ? 5.095 -9.220 16.197 1.00 93.56 302 LYS A CA 1
ATOM 2401 C C . LYS A 1 302 ? 3.810 -8.394 16.255 1.00 93.56 302 LYS A C 1
ATOM 2403 O O . LYS A 1 302 ? 2.900 -8.598 15.455 1.00 93.56 302 LYS A O 1
ATOM 2408 N N . VAL A 1 303 ? 3.709 -7.475 17.213 1.00 94.31 303 VAL A N 1
ATOM 2409 C CA . VAL A 1 303 ? 2.550 -6.583 17.326 1.00 94.31 303 VAL A CA 1
ATOM 2410 C C . VAL A 1 303 ? 2.840 -5.263 16.635 1.00 94.31 303 VAL A C 1
ATOM 2412 O O . VAL A 1 303 ? 3.863 -4.635 16.899 1.00 94.31 303 VAL A O 1
ATOM 2415 N N . VAL A 1 304 ? 1.912 -4.825 15.789 1.00 94.19 304 VAL A N 1
ATOM 2416 C CA . VAL A 1 304 ? 1.915 -3.479 15.214 1.00 94.19 304 VAL A CA 1
ATOM 2417 C C . VAL A 1 304 ? 0.870 -2.646 15.944 1.00 94.19 304 VAL A C 1
ATOM 2419 O O . VAL A 1 304 ? -0.320 -2.973 15.937 1.00 94.19 304 VAL A O 1
ATOM 2422 N N . TRP A 1 305 ? 1.321 -1.572 16.589 1.00 93.38 305 TRP A N 1
ATOM 2423 C CA . TRP A 1 305 ? 0.462 -0.696 17.379 1.00 93.38 305 TRP A CA 1
ATOM 2424 C C . TRP A 1 305 ? -0.027 0.455 16.513 1.00 93.38 305 TRP A C 1
ATOM 2426 O O . TRP A 1 305 ? 0.763 1.186 15.911 1.00 93.38 305 TRP A O 1
ATOM 2436 N N . LEU A 1 306 ? -1.341 0.610 16.444 1.00 93.94 306 LEU A N 1
ATOM 2437 C CA . LEU A 1 306 ? -2.007 1.555 15.567 1.00 93.94 306 LEU A CA 1
ATOM 2438 C C . LEU A 1 306 ? -2.970 2.437 16.360 1.00 93.94 306 LEU A C 1
ATOM 2440 O O . LEU A 1 306 ? -3.584 2.021 17.347 1.00 93.94 306 LEU A O 1
ATOM 2444 N N . ILE A 1 307 ? -3.154 3.650 15.858 1.00 90.81 307 ILE A N 1
ATOM 2445 C CA . ILE A 1 307 ? -4.229 4.546 16.268 1.00 90.81 307 ILE A CA 1
ATOM 2446 C C . ILE A 1 307 ? -5.022 4.913 15.022 1.00 90.81 307 ILE A C 1
ATOM 2448 O O . ILE A 1 307 ? -4.454 5.175 13.964 1.00 90.81 307 ILE A O 1
ATOM 2452 N N . GLY A 1 308 ? -6.340 4.946 15.141 1.00 91.31 308 GLY A N 1
ATOM 2453 C CA . GLY A 1 308 ? -7.213 5.346 14.053 1.00 91.31 308 GLY A CA 1
ATOM 2454 C C . GLY A 1 308 ? -8.508 5.944 14.555 1.00 91.31 308 GLY A C 1
ATOM 2455 O O . GLY A 1 308 ? -8.729 6.095 15.756 1.00 91.31 308 GLY A O 1
ATOM 2456 N N . GLY A 1 309 ? -9.380 6.298 13.626 1.00 90.81 309 GLY A N 1
ATOM 2457 C CA . GLY A 1 309 ? -10.650 6.900 13.982 1.00 90.81 309 GLY A CA 1
ATOM 2458 C C . GLY A 1 309 ? -11.158 7.868 12.939 1.00 90.81 309 GLY A C 1
ATOM 2459 O O . GLY A 1 309 ? -10.847 7.737 11.758 1.00 90.81 309 GLY A O 1
ATOM 2460 N N . VAL A 1 310 ? -11.944 8.836 13.403 1.00 88.94 310 VAL A N 1
ATOM 2461 C CA . VAL A 1 310 ? -12.549 9.872 12.563 1.00 88.94 310 VAL A CA 1
ATOM 2462 C C . VAL A 1 310 ? -12.022 11.232 12.985 1.00 88.94 310 VAL A C 1
ATOM 2464 O O . VAL A 1 310 ? -12.022 11.575 14.170 1.00 88.94 310 VAL A O 1
ATOM 2467 N N . LEU A 1 311 ? -11.564 12.006 12.008 1.00 81.00 311 LEU A N 1
ATOM 2468 C CA . LEU A 1 311 ? -11.136 13.379 12.204 1.00 81.00 311 LEU A CA 1
ATOM 2469 C C . LEU A 1 311 ? -12.342 14.298 12.013 1.00 81.00 311 LEU A C 1
ATOM 2471 O O . LEU A 1 311 ? -12.902 14.355 10.920 1.00 81.00 311 LEU A O 1
ATOM 2475 N N . ARG A 1 312 ? -12.715 15.037 13.059 1.00 70.25 312 ARG A N 1
ATOM 2476 C CA . ARG A 1 312 ? -13.776 16.049 12.994 1.00 70.25 312 ARG A CA 1
ATOM 2477 C C . ARG A 1 312 ? -13.138 17.416 12.767 1.00 70.25 312 ARG A C 1
ATOM 2479 O O . ARG A 1 312 ? -12.566 18.001 13.687 1.00 70.25 312 ARG A O 1
ATOM 2486 N N . VAL A 1 313 ? -13.198 17.907 11.531 1.00 62.72 313 VAL A N 1
ATOM 2487 C CA . VAL A 1 313 ? -12.739 19.256 11.169 1.00 62.72 313 VAL A CA 1
ATOM 2488 C C . VAL A 1 313 ? -13.965 20.094 10.833 1.00 62.72 313 VAL A C 1
ATOM 2490 O O . VAL A 1 313 ? -14.778 19.675 10.019 1.00 62.72 313 VAL A O 1
ATOM 2493 N N . GLN A 1 314 ? -14.100 21.286 11.420 1.00 50.41 314 GLN A N 1
ATOM 2494 C CA . GLN A 1 314 ? -15.239 22.178 11.144 1.00 50.41 314 GLN A CA 1
ATOM 2495 C C . GLN A 1 314 ? -15.291 22.656 9.676 1.00 50.41 314 GLN A C 1
ATOM 2497 O O . GLN A 1 314 ? -16.320 23.155 9.234 1.00 50.41 314 GLN A O 1
ATOM 2502 N N . SER A 1 315 ? -14.199 22.500 8.919 1.00 47.94 315 SER A N 1
ATOM 2503 C CA . SER A 1 315 ? -14.013 23.043 7.567 1.00 47.94 315 SER A CA 1
ATOM 2504 C C . SER A 1 315 ? -13.620 22.016 6.490 1.00 47.94 315 SER A C 1
ATOM 2506 O O . SER A 1 315 ? -13.401 22.410 5.349 1.00 47.94 315 SER A O 1
ATOM 2508 N N . ASN A 1 316 ? -13.527 20.718 6.807 1.00 50.97 316 ASN A N 1
ATOM 2509 C CA . ASN A 1 316 ? -13.111 19.666 5.863 1.00 50.97 316 ASN A CA 1
ATOM 2510 C C . ASN A 1 316 ? -14.033 18.441 6.028 1.00 50.97 316 ASN A C 1
ATOM 2512 O O . ASN A 1 316 ? -14.421 18.169 7.167 1.00 50.97 316 ASN A O 1
ATOM 2516 N N . PRO A 1 317 ? -14.389 17.683 4.967 1.00 54.50 317 PRO A N 1
ATOM 2517 C CA . PRO A 1 317 ? -15.036 16.380 5.111 1.00 54.50 317 PRO A CA 1
ATOM 2518 C C . PRO A 1 317 ? -14.340 15.543 6.185 1.00 54.50 317 PRO A C 1
ATOM 2520 O O . PRO A 1 317 ? -13.117 15.393 6.176 1.00 54.50 317 PRO A O 1
ATOM 2523 N N . GLU A 1 318 ? -15.125 15.034 7.135 1.00 69.44 318 GLU A N 1
ATOM 2524 C CA . GLU A 1 318 ? -14.616 14.177 8.199 1.00 69.44 318 GLU A CA 1
ATOM 2525 C C . GLU A 1 318 ? -13.897 12.983 7.554 1.00 69.44 318 GLU A C 1
ATOM 2527 O O . GLU A 1 318 ? -14.491 12.248 6.772 1.00 69.44 318 GLU A O 1
ATOM 2532 N N . THR A 1 319 ? -12.605 12.806 7.825 1.00 79.69 319 THR A N 1
ATOM 2533 C CA . THR A 1 319 ? -11.825 11.709 7.231 1.00 79.69 319 THR A CA 1
ATOM 2534 C C . THR A 1 319 ? -11.663 10.579 8.232 1.00 79.69 319 THR A C 1
ATOM 2536 O O . THR A 1 319 ? -11.489 10.816 9.429 1.00 79.69 319 THR A O 1
ATOM 2539 N N . VAL A 1 320 ? -11.698 9.339 7.746 1.00 90.50 320 VAL A N 1
ATOM 2540 C CA . VAL A 1 320 ? -11.290 8.179 8.545 1.00 90.50 320 VAL A CA 1
ATOM 2541 C C . VAL A 1 320 ? -9.788 8.001 8.359 1.00 90.50 320 VAL A C 1
ATOM 2543 O O . VAL A 1 320 ? -9.292 8.126 7.240 1.00 90.50 320 VAL A O 1
ATOM 2546 N N . PHE A 1 321 ? -9.045 7.714 9.423 1.00 91.31 321 PHE A N 1
ATOM 2547 C CA . PHE A 1 321 ? -7.595 7.537 9.333 1.00 91.31 321 PHE A CA 1
ATOM 2548 C C . PHE A 1 321 ? -7.083 6.390 10.200 1.00 91.31 321 PHE A C 1
ATOM 2550 O O . PHE A 1 321 ? -7.729 5.987 11.168 1.00 91.31 321 PHE A O 1
ATOM 2557 N N . ILE A 1 322 ? -5.888 5.906 9.860 1.00 93.31 322 ILE A N 1
ATOM 2558 C CA . ILE A 1 322 ? -5.070 4.991 10.663 1.00 93.31 322 ILE A CA 1
ATOM 2559 C C . ILE A 1 322 ? -3.604 5.429 10.549 1.00 93.31 322 ILE A C 1
ATOM 2561 O O . ILE A 1 322 ? -3.123 5.696 9.450 1.00 93.31 322 ILE A O 1
ATOM 2565 N N . PHE A 1 323 ? -2.873 5.483 11.657 1.00 91.25 323 PHE A N 1
ATOM 2566 C CA . PHE A 1 323 ? -1.425 5.696 11.680 1.00 91.25 323 PHE A CA 1
ATOM 2567 C C . PHE A 1 323 ? -0.746 4.760 12.682 1.00 91.25 323 PHE A C 1
ATOM 2569 O O . PHE A 1 323 ? -1.393 4.188 13.563 1.00 91.25 323 PHE A O 1
ATOM 2576 N N . ARG A 1 324 ? 0.572 4.599 12.538 1.00 91.62 324 ARG A N 1
ATOM 2577 C CA . ARG A 1 324 ? 1.371 3.709 13.382 1.00 91.62 324 ARG A CA 1
ATOM 2578 C C . ARG A 1 324 ? 1.918 4.436 14.604 1.00 91.62 324 ARG A C 1
ATOM 2580 O O . ARG A 1 324 ? 2.521 5.494 14.479 1.00 91.62 324 ARG A O 1
ATOM 2587 N N . GLU A 1 325 ? 1.730 3.843 15.774 1.00 87.19 325 GLU A N 1
ATOM 2588 C CA . GLU A 1 325 ? 2.193 4.371 17.060 1.00 87.19 325 GLU A CA 1
ATOM 2589 C C . GLU A 1 325 ? 3.605 3.898 17.423 1.00 87.19 325 GLU A C 1
ATOM 2591 O O . GLU A 1 325 ? 4.388 4.691 17.941 1.00 87.19 325 GLU A O 1
ATOM 2596 N N . ARG A 1 326 ? 3.922 2.619 17.179 1.00 86.12 326 ARG A N 1
ATOM 2597 C CA . ARG A 1 326 ? 5.245 2.002 17.382 1.00 86.12 326 ARG A CA 1
ATOM 2598 C C . ARG A 1 326 ? 5.361 0.682 16.618 1.00 86.12 326 ARG A C 1
ATOM 2600 O O . ARG A 1 326 ? 4.312 0.068 16.315 1.00 86.12 326 ARG A O 1
#

Radius of gyration: 23.95 Å; chains: 1; bounding box: 57×43×82 Å